Protein AF-A0A9D8MY09-F1 (afdb_monomer_lite)

Secondary structure (DSSP, 8-state):
-HHHHHHHHHHHHHHHHHHHT------HHHHHHHHHHHHHHHHHHHHHHHHHHHHHHHHHHHHHHHT---EEEEEEETTEEEEEETTS-EEEEEPPPPPPPP-EEEEE-TTS-EEEEETTEEPB-TTS-B-B---PPPEEEEETTEEEEESSTTSS-EEEEE----B-TTS-BSEEEEEE-SSEEEEEETTS-EEEEE--SS-------PPP-----------

Radius of gyration: 61.99 Å; chains: 1; bounding box: 168×82×141 Å

Foldseek 3Di:
DPPVVVVVVVVVVVVVVVVVPPPDDPCVVVVVVVVVVVVVVVVVVVVVVVVVVVVVVVVVVCVVVVPDKDFPDWDDDPFFIWTAIPVRDIDTDGHDDDDDDWDWDWDADPVRFIFIDTNNHFDADPVRHGHTDDFADKDWDADPQFIWIDRPVPPDIDTDGGHDAPAPPVRHGQFPDWDDDPFWIWTQGPVRDIDIDTPDPDDDDDDDDDDDDDDDDDDDDDD

Structure (mmCIF, N/CA/C/O backbone):
data_AF-A0A9D8MY09-F1
#
_entry.id   AF-A0A9D8MY09-F1
#
loop_
_atom_site.group_PDB
_atom_site.id
_atom_site.type_symbol
_atom_site.label_atom_id
_atom_site.label_alt_id
_atom_site.label_comp_id
_atom_site.label_asym_id
_atom_site.label_entity_id
_atom_site.label_seq_id
_atom_site.pdbx_PDB_ins_code
_atom_site.Cartn_x
_atom_site.Cartn_y
_atom_site.Cartn_z
_atom_site.occupancy
_atom_site.B_iso_or_equiv
_atom_site.auth_seq_id
_atom_site.auth_comp_id
_atom_site.auth_asym_id
_atom_site.auth_atom_id
_atom_site.pdbx_PDB_model_num
ATOM 1 N N . MET A 1 1 ? 72.247 59.684 -96.400 1.00 57.97 1 MET A N 1
ATOM 2 C CA . MET A 1 1 ? 71.969 59.301 -94.993 1.00 57.97 1 MET A CA 1
ATOM 3 C C . MET A 1 1 ? 70.595 58.644 -94.791 1.00 57.97 1 MET A C 1
ATOM 5 O O . MET A 1 1 ? 70.431 57.861 -93.867 1.00 57.97 1 MET A O 1
ATOM 9 N N . THR A 1 2 ? 69.630 58.872 -95.686 1.00 59.03 2 THR A N 1
ATOM 10 C CA . THR A 1 2 ? 68.226 58.423 -95.588 1.00 59.03 2 THR A CA 1
ATOM 11 C C . THR A 1 2 ? 67.981 56.921 -95.807 1.00 59.03 2 THR A C 1
ATOM 13 O O . THR A 1 2 ? 67.089 56.356 -95.186 1.00 59.03 2 THR A O 1
ATOM 16 N N . ARG A 1 3 ? 68.789 56.225 -96.622 1.00 59.97 3 ARG A N 1
ATOM 17 C CA . ARG A 1 3 ? 68.602 54.782 -96.910 1.00 59.97 3 ARG A CA 1
ATOM 18 C C . ARG A 1 3 ? 69.025 53.830 -95.779 1.00 59.97 3 ARG A C 1
ATOM 20 O O . ARG A 1 3 ? 68.457 52.751 -95.667 1.00 59.97 3 ARG A O 1
ATOM 27 N N . SER A 1 4 ? 70.004 54.214 -94.956 1.00 60.91 4 SER A N 1
ATOM 28 C CA . SER A 1 4 ? 70.502 53.378 -93.846 1.00 60.91 4 SER A CA 1
ATOM 29 C C . SER A 1 4 ? 69.625 53.510 -92.594 1.00 60.91 4 SER A C 1
ATOM 31 O O . SER A 1 4 ? 69.267 52.511 -91.978 1.00 60.91 4 SER A O 1
ATOM 33 N N . PHE A 1 5 ? 69.167 54.730 -92.288 1.00 66.31 5 PHE A N 1
ATOM 34 C CA . PHE A 1 5 ? 68.200 54.986 -91.214 1.00 66.31 5 PHE A CA 1
ATOM 35 C C . PHE A 1 5 ? 66.856 54.288 -91.452 1.00 66.31 5 PHE A C 1
ATOM 37 O O . PHE A 1 5 ? 66.295 53.725 -90.520 1.00 66.31 5 PHE A O 1
ATOM 44 N N . PHE A 1 6 ? 66.373 54.250 -92.700 1.00 66.88 6 PHE A N 1
ATOM 45 C CA . PHE A 1 6 ? 65.117 53.571 -93.024 1.00 66.88 6 PHE A CA 1
ATOM 46 C C . PHE A 1 6 ? 65.192 52.055 -92.790 1.00 66.88 6 PHE A C 1
ATOM 48 O O . PHE A 1 6 ? 64.217 51.479 -92.325 1.00 66.88 6 PHE A O 1
ATOM 55 N N . ARG A 1 7 ? 66.353 51.423 -93.038 1.00 70.00 7 ARG A N 1
ATOM 56 C CA . ARG A 1 7 ? 66.601 49.987 -92.795 1.00 70.00 7 ARG A CA 1
ATOM 57 C C . ARG A 1 7 ? 66.708 49.643 -91.311 1.00 70.00 7 ARG A C 1
ATOM 59 O O . ARG A 1 7 ? 66.180 48.625 -90.887 1.00 70.00 7 ARG A O 1
ATOM 66 N N . ILE A 1 8 ? 67.359 50.498 -90.523 1.00 72.06 8 ILE A N 1
ATOM 67 C CA . ILE A 1 8 ? 67.450 50.319 -89.067 1.00 72.06 8 ILE A CA 1
ATOM 68 C C . ILE A 1 8 ? 66.072 50.522 -88.429 1.00 72.06 8 ILE A C 1
ATOM 70 O O . ILE A 1 8 ? 65.666 49.714 -87.603 1.00 72.06 8 ILE A O 1
ATOM 74 N N . ALA A 1 9 ? 65.314 51.530 -88.870 1.00 73.94 9 ALA A N 1
ATOM 75 C CA . ALA A 1 9 ? 63.954 51.767 -88.397 1.00 73.94 9 ALA A CA 1
ATOM 76 C C . ALA A 1 9 ? 62.989 50.626 -88.770 1.00 73.94 9 ALA A C 1
ATOM 78 O O . ALA A 1 9 ? 62.180 50.232 -87.938 1.00 73.94 9 ALA A O 1
ATOM 79 N N . THR A 1 10 ? 63.095 50.042 -89.973 1.00 73.44 10 THR A N 1
ATOM 80 C CA . THR A 1 10 ? 62.279 48.865 -90.342 1.00 73.44 10 THR A CA 1
ATOM 81 C C . THR A 1 10 ? 62.674 47.615 -89.567 1.00 73.44 10 THR A C 1
ATOM 83 O O . THR A 1 10 ? 61.792 46.855 -89.184 1.00 73.44 10 THR A O 1
ATOM 86 N N . LEU A 1 11 ? 63.964 47.412 -89.284 1.00 71.12 11 LEU A N 1
ATOM 87 C CA . LEU A 1 11 ? 64.422 46.287 -88.468 1.00 71.12 11 LEU A CA 1
ATOM 88 C C . LEU A 1 11 ? 63.933 46.411 -87.016 1.00 71.12 11 LEU A C 1
ATOM 90 O O . LEU A 1 11 ? 63.474 45.428 -86.450 1.00 71.12 11 LEU A O 1
ATOM 94 N N . PHE A 1 12 ? 63.962 47.622 -86.449 1.00 73.19 12 PHE A N 1
ATOM 95 C CA . PHE A 1 12 ? 63.459 47.898 -85.100 1.00 73.19 12 PHE A CA 1
ATOM 96 C C . PHE A 1 12 ? 61.929 47.786 -85.006 1.00 73.19 12 PHE A C 1
ATOM 98 O O . PHE A 1 12 ? 61.394 47.293 -84.018 1.00 73.19 12 PHE A O 1
ATOM 105 N N . LEU A 1 13 ? 61.203 48.216 -86.042 1.00 71.62 13 LEU A N 1
ATOM 106 C CA . LEU A 1 13 ? 59.745 48.088 -86.095 1.00 71.62 13 LEU A CA 1
ATOM 107 C C . LEU A 1 13 ? 59.315 46.623 -86.277 1.00 71.62 13 LEU A C 1
ATOM 109 O O . LEU A 1 13 ? 58.331 46.197 -85.679 1.00 71.62 13 LEU A O 1
ATOM 113 N N . ALA A 1 14 ? 60.075 45.837 -87.047 1.00 67.94 14 ALA A N 1
ATOM 114 C CA . ALA A 1 14 ? 59.841 44.407 -87.223 1.00 67.94 14 ALA A CA 1
ATOM 115 C C . ALA A 1 14 ? 60.124 43.609 -85.940 1.00 67.94 14 ALA A C 1
ATOM 117 O O . ALA A 1 14 ? 59.356 42.711 -85.606 1.00 67.94 14 ALA A O 1
ATOM 118 N N . THR A 1 15 ? 61.167 43.949 -85.174 1.00 63.28 15 THR A N 1
ATOM 119 C CA . THR A 1 15 ? 61.433 43.292 -83.884 1.00 63.28 15 THR A CA 1
ATOM 120 C C . THR A 1 15 ? 60.398 43.659 -82.822 1.00 63.28 15 THR A C 1
ATOM 122 O O . THR A 1 15 ? 59.971 42.783 -82.076 1.00 63.28 15 THR A O 1
ATOM 125 N N . VAL A 1 16 ? 59.919 44.907 -82.782 1.00 65.56 16 VAL A N 1
ATOM 126 C CA . VAL A 1 16 ? 58.816 45.310 -81.889 1.00 65.56 16 VAL A CA 1
ATOM 127 C C . VAL A 1 16 ? 57.499 44.633 -82.285 1.00 65.56 16 VAL A C 1
ATOM 129 O O . VAL A 1 16 ? 56.762 44.198 -81.405 1.00 65.56 16 VAL A O 1
ATOM 132 N N . ALA A 1 17 ? 57.226 44.459 -83.583 1.00 63.06 17 ALA A N 1
ATOM 133 C CA . ALA A 1 17 ? 56.043 43.741 -84.060 1.00 63.06 17 ALA A CA 1
ATOM 134 C C . ALA A 1 17 ? 56.072 42.239 -83.715 1.00 63.06 17 ALA A C 1
ATOM 136 O O . ALA A 1 17 ? 55.033 41.682 -83.369 1.00 63.06 17 ALA A O 1
ATOM 137 N N . VAL A 1 18 ? 57.246 41.594 -83.748 1.00 62.59 18 VAL A N 1
ATOM 138 C CA . VAL A 1 18 ? 57.423 40.182 -83.344 1.00 62.59 18 VAL A CA 1
ATOM 139 C C . VAL A 1 18 ? 57.265 39.998 -81.829 1.00 62.59 18 VAL A C 1
ATOM 141 O O . VAL A 1 18 ? 56.706 39.001 -81.388 1.00 62.59 18 VAL A O 1
ATOM 144 N N . VAL A 1 19 ? 57.701 40.964 -81.014 1.00 59.81 19 VAL A N 1
ATOM 145 C CA . VAL A 1 19 ? 57.514 40.905 -79.550 1.00 59.81 19 VAL A CA 1
ATOM 146 C C . VAL A 1 19 ? 56.071 41.248 -79.150 1.00 59.81 19 VAL A C 1
ATOM 148 O O . VAL A 1 19 ? 55.549 40.672 -78.200 1.00 59.81 19 VAL A O 1
ATOM 151 N N . ALA A 1 20 ? 55.396 42.129 -79.897 1.00 60.06 20 ALA A N 1
ATOM 152 C CA . ALA A 1 20 ? 53.988 42.478 -79.684 1.00 60.06 20 ALA A CA 1
ATOM 153 C C . ALA A 1 20 ? 52.990 41.407 -80.172 1.00 60.06 20 ALA A C 1
ATOM 155 O O . ALA A 1 20 ? 51.817 41.483 -79.824 1.00 60.06 20 ALA A O 1
ATOM 156 N N . SER A 1 21 ? 53.441 40.415 -80.952 1.00 57.69 21 SER A N 1
ATOM 157 C CA . SER A 1 21 ? 52.639 39.256 -81.389 1.00 57.69 21 SER A CA 1
ATOM 158 C C . SER A 1 21 ? 52.781 38.037 -80.470 1.00 57.69 21 SER A C 1
ATOM 160 O O . SER A 1 21 ? 52.321 36.947 -80.801 1.00 57.69 21 SER A O 1
ATOM 162 N N . CYS A 1 22 ? 53.357 38.220 -79.279 1.00 57.47 22 CYS A N 1
ATOM 163 C CA . CYS A 1 22 ? 53.224 37.257 -78.194 1.00 57.47 22 CYS A CA 1
ATOM 164 C C . CYS A 1 22 ? 51.816 37.395 -77.587 1.00 57.47 22 CYS A C 1
ATOM 166 O O . CYS A 1 22 ? 51.635 38.001 -76.530 1.00 57.47 22 CYS A O 1
ATOM 168 N N . GLU A 1 23 ? 50.801 36.899 -78.301 1.00 60.50 23 GLU A N 1
ATOM 169 C CA . GLU A 1 23 ? 49.497 36.624 -77.700 1.00 60.50 23 GLU A CA 1
ATOM 170 C C . GLU A 1 23 ? 49.751 35.665 -76.530 1.00 60.50 23 GLU A C 1
ATOM 172 O O . GLU A 1 23 ? 50.362 34.608 -76.696 1.00 60.50 23 GLU A O 1
ATOM 177 N N . GLY A 1 24 ? 49.427 36.120 -75.318 1.00 64.06 24 GLY A N 1
ATOM 178 C CA . GLY A 1 24 ? 49.777 35.425 -74.084 1.00 64.06 24 GLY A CA 1
ATOM 179 C C . GLY A 1 24 ? 49.300 33.974 -74.092 1.00 64.06 24 GLY A C 1
ATOM 180 O O . GLY A 1 24 ? 48.259 33.663 -74.662 1.00 64.06 24 GLY A O 1
ATOM 181 N N . TYR A 1 25 ? 50.072 33.094 -73.454 1.00 74.25 25 TYR A N 1
ATOM 182 C CA . TYR A 1 25 ? 49.729 31.681 -73.294 1.00 74.25 25 TYR A CA 1
ATOM 183 C C . TYR A 1 25 ? 48.325 31.539 -72.680 1.00 74.25 25 TYR A C 1
ATOM 185 O O . TYR A 1 25 ? 48.127 31.882 -71.514 1.00 74.25 25 TYR A O 1
ATOM 193 N N . ASP A 1 26 ? 47.361 31.077 -73.480 1.00 79.12 26 ASP A N 1
ATOM 194 C CA . ASP A 1 26 ? 45.969 30.884 -73.074 1.00 79.12 26 ASP A CA 1
ATOM 195 C C . ASP A 1 26 ? 45.829 29.557 -72.316 1.00 79.12 26 ASP A C 1
ATOM 197 O O . ASP A 1 26 ? 45.653 28.488 -72.895 1.00 79.12 26 ASP A O 1
ATOM 201 N N . ASP A 1 27 ? 45.972 29.626 -70.993 1.00 87.44 27 ASP A N 1
ATOM 202 C CA . ASP A 1 27 ? 45.844 28.495 -70.071 1.00 87.44 27 ASP A CA 1
ATOM 203 C C . ASP A 1 27 ? 44.423 28.339 -69.502 1.00 87.44 27 ASP A C 1
ATOM 205 O O . ASP A 1 27 ? 44.233 27.686 -68.469 1.00 87.44 27 ASP A O 1
ATOM 209 N N . SER A 1 28 ? 43.421 28.939 -70.155 1.00 89.44 28 SER A N 1
ATOM 210 C CA . SER A 1 28 ? 42.025 28.946 -69.705 1.00 89.44 28 SER A CA 1
ATOM 211 C C . SER A 1 28 ? 41.440 27.541 -69.529 1.00 89.44 28 SER A C 1
ATOM 213 O O . SER A 1 28 ? 40.806 27.282 -68.502 1.00 89.44 28 SER A O 1
ATOM 215 N N . ASP A 1 29 ? 41.728 26.616 -70.448 1.00 89.00 29 ASP A N 1
ATOM 216 C CA . ASP A 1 29 ? 41.277 25.219 -70.378 1.00 89.00 29 ASP A CA 1
ATOM 217 C C . ASP A 1 29 ? 41.839 24.495 -69.146 1.00 89.00 29 ASP A C 1
ATOM 219 O O . ASP A 1 29 ? 41.092 23.899 -68.367 1.00 89.00 29 ASP A O 1
ATOM 223 N N . LEU A 1 30 ? 43.146 24.628 -68.887 1.00 88.44 30 LEU A N 1
ATOM 224 C CA . LEU A 1 30 ? 43.790 24.020 -67.716 1.00 88.44 30 LEU A CA 1
ATOM 225 C C . LEU A 1 30 ? 43.254 24.608 -66.407 1.00 88.44 30 LEU A C 1
ATOM 227 O O . LEU A 1 30 ? 43.008 23.880 -65.444 1.00 88.44 30 LEU A O 1
ATOM 231 N N . ARG A 1 31 ? 43.039 25.927 -66.351 1.00 88.75 31 ARG A N 1
ATOM 232 C CA . ARG A 1 31 ? 42.443 26.584 -65.177 1.00 88.75 31 ARG A CA 1
ATOM 233 C C . ARG A 1 31 ? 41.005 26.129 -64.946 1.00 88.75 31 ARG A C 1
ATOM 235 O O . ARG A 1 31 ? 40.614 25.946 -63.793 1.00 88.75 31 ARG A O 1
ATOM 242 N N . SER A 1 32 ? 40.239 25.927 -66.016 1.00 93.19 32 SER A N 1
ATOM 243 C CA . SER A 1 32 ? 38.870 25.409 -65.965 1.00 93.19 32 SER A CA 1
ATOM 244 C C . SER A 1 32 ? 38.826 23.989 -65.395 1.00 93.19 32 SER A C 1
ATOM 246 O O . SER A 1 32 ? 38.087 23.725 -64.444 1.00 93.19 32 SER A O 1
ATOM 248 N N . GLU A 1 33 ? 39.686 23.091 -65.884 1.00 95.06 33 GLU A N 1
ATOM 249 C CA . GLU A 1 33 ? 39.805 21.728 -65.355 1.00 95.06 33 GLU A CA 1
ATOM 250 C C . GLU A 1 33 ? 40.243 21.716 -63.887 1.00 95.06 33 GLU A C 1
ATOM 252 O O . GLU A 1 33 ? 39.650 21.007 -63.072 1.00 95.06 33 GLU A O 1
ATOM 257 N N . ILE A 1 34 ? 41.226 22.545 -63.514 1.00 95.06 34 ILE A N 1
ATOM 258 C CA . ILE A 1 34 ? 41.672 22.693 -62.121 1.00 95.06 34 ILE A CA 1
ATOM 259 C C . ILE A 1 34 ? 40.518 23.145 -61.223 1.00 95.06 34 ILE A C 1
ATOM 261 O O . ILE A 1 34 ? 40.369 22.630 -60.115 1.00 95.06 34 ILE A O 1
ATOM 265 N N . ASN A 1 35 ? 39.698 24.093 -61.675 1.00 93.44 35 ASN A N 1
ATOM 266 C CA . ASN A 1 35 ? 38.550 24.565 -60.905 1.00 93.44 35 ASN A CA 1
ATOM 267 C C . ASN A 1 35 ? 37.476 23.477 -60.777 1.00 93.44 35 ASN A C 1
ATOM 269 O O . ASN A 1 35 ? 37.017 23.213 -59.671 1.00 93.44 35 ASN A O 1
ATOM 273 N N . SER A 1 36 ? 37.175 22.753 -61.856 1.00 95.69 36 SER A N 1
ATOM 274 C CA . SER A 1 36 ? 36.263 21.602 -61.820 1.00 95.69 36 SER A CA 1
ATOM 275 C C . SER A 1 36 ? 36.739 20.508 -60.855 1.00 95.69 36 SER A C 1
ATOM 277 O O . SER A 1 36 ? 35.958 19.951 -60.080 1.00 95.69 36 SER A O 1
ATOM 279 N N . ILE A 1 37 ? 38.043 20.217 -60.845 1.00 94.75 37 ILE A N 1
ATOM 280 C CA . ILE A 1 37 ? 38.642 19.259 -59.910 1.00 94.75 37 ILE A CA 1
ATOM 281 C C . ILE A 1 37 ? 38.531 19.766 -58.470 1.00 94.75 37 ILE A C 1
ATOM 283 O O . ILE A 1 37 ? 38.159 18.984 -57.596 1.00 94.75 37 ILE A O 1
ATOM 287 N N . LYS A 1 38 ? 38.798 21.052 -58.212 1.00 95.38 38 LYS A N 1
ATOM 288 C CA . LYS A 1 38 ? 38.633 21.661 -56.881 1.00 95.38 38 LYS A CA 1
ATOM 289 C C . LYS A 1 38 ? 37.192 21.567 -56.385 1.00 95.38 38 LYS A C 1
ATOM 291 O O . LYS A 1 38 ? 36.977 21.192 -55.237 1.00 95.38 38 LYS A O 1
ATOM 296 N N . ASP A 1 39 ? 36.214 21.832 -57.244 1.00 96.62 39 ASP A N 1
ATOM 297 C CA . ASP A 1 39 ? 34.797 21.766 -56.878 1.00 96.62 39 ASP A CA 1
ATOM 298 C C . ASP A 1 39 ? 34.364 20.331 -56.559 1.00 96.62 39 ASP A C 1
ATOM 300 O O . ASP A 1 39 ? 33.654 20.071 -55.582 1.00 96.62 39 ASP A O 1
ATOM 304 N N . ARG A 1 40 ? 34.841 19.364 -57.350 1.00 97.12 40 ARG A N 1
ATOM 305 C CA . ARG A 1 40 ? 34.613 17.937 -57.094 1.00 97.12 40 ARG A CA 1
ATOM 306 C C . ARG A 1 40 ? 35.303 17.467 -55.819 1.00 97.12 40 ARG A C 1
ATOM 308 O O . ARG A 1 40 ? 34.716 16.665 -55.099 1.00 97.12 40 ARG A O 1
ATOM 315 N N . LEU A 1 41 ? 36.514 17.952 -55.542 1.00 96.44 41 LEU A N 1
ATOM 316 C CA . LEU A 1 41 ? 37.247 17.649 -54.315 1.00 96.44 41 LEU A CA 1
ATOM 317 C C . LEU A 1 41 ? 36.473 18.158 -53.101 1.00 96.44 41 LEU A C 1
ATOM 319 O O . LEU A 1 41 ? 36.171 17.370 -52.213 1.00 96.44 41 LEU A O 1
ATOM 323 N N . LYS A 1 42 ? 36.043 19.421 -53.133 1.00 96.19 42 LYS A N 1
ATOM 324 C CA . LYS A 1 42 ? 35.201 20.007 -52.090 1.00 96.19 42 LYS A CA 1
ATOM 325 C C . LYS A 1 42 ? 33.905 19.221 -51.888 1.00 96.19 42 LYS A C 1
ATOM 327 O O . LYS A 1 42 ? 33.545 18.880 -50.771 1.00 96.19 42 LYS A O 1
ATOM 332 N N . THR A 1 43 ? 33.245 18.833 -52.980 1.00 96.50 43 THR A N 1
ATOM 333 C CA . THR A 1 43 ? 32.033 18.000 -52.913 1.00 96.50 43 THR A CA 1
ATOM 334 C C . THR A 1 43 ? 32.301 16.638 -52.261 1.00 96.50 43 THR A C 1
ATOM 336 O O . THR A 1 43 ? 31.437 16.096 -51.571 1.00 96.50 43 THR A O 1
ATOM 339 N N . LEU A 1 44 ? 33.466 16.034 -52.512 1.00 94.75 44 LEU A N 1
ATOM 340 C CA . LEU A 1 44 ? 33.852 14.772 -51.882 1.00 94.75 44 LEU A CA 1
ATOM 341 C C . LEU A 1 44 ? 34.165 14.958 -50.396 1.00 94.75 44 LEU A C 1
ATOM 343 O O . LEU A 1 44 ? 33.747 14.118 -49.604 1.00 94.75 44 LEU A O 1
ATOM 347 N N . GLU A 1 45 ? 34.838 16.045 -50.021 1.00 95.50 45 GLU A N 1
ATOM 348 C CA . GLU A 1 45 ? 35.096 16.414 -48.624 1.00 95.50 45 GLU A CA 1
ATOM 349 C C . GLU A 1 45 ? 33.779 16.582 -47.851 1.00 95.50 45 GLU A C 1
ATOM 351 O O . GLU A 1 45 ? 33.581 15.901 -46.843 1.00 95.50 45 GLU A O 1
ATOM 356 N N . ASP A 1 46 ? 32.827 17.351 -48.390 1.00 96.25 46 ASP A N 1
ATOM 357 C CA . ASP A 1 46 ? 31.500 17.557 -47.790 1.00 96.25 46 ASP A CA 1
ATOM 358 C C . ASP A 1 46 ? 30.732 16.228 -47.639 1.00 96.25 46 ASP A C 1
ATOM 360 O O . ASP A 1 46 ? 30.082 15.959 -46.623 1.00 96.25 46 ASP A O 1
ATOM 364 N N . LYS A 1 47 ? 30.817 15.343 -48.645 1.00 95.81 47 LYS A N 1
ATOM 365 C CA . LYS A 1 47 ? 30.200 14.008 -48.582 1.00 95.81 47 LYS A CA 1
ATOM 366 C C . LYS A 1 47 ? 30.848 13.120 -47.527 1.00 95.81 47 LYS A C 1
ATOM 368 O O . LYS A 1 47 ? 30.130 12.374 -46.866 1.00 95.81 47 LYS A O 1
ATOM 373 N N . ILE A 1 48 ? 32.170 13.163 -47.374 1.00 96.69 48 ILE A N 1
ATOM 374 C CA . ILE A 1 48 ? 32.884 12.396 -46.347 1.00 96.69 48 ILE A CA 1
ATOM 375 C C . ILE A 1 48 ? 32.488 12.892 -44.958 1.00 96.69 48 ILE A C 1
ATOM 377 O O . ILE A 1 48 ? 32.215 12.069 -44.087 1.00 96.69 48 ILE A O 1
ATOM 381 N N . GLU A 1 49 ? 32.398 14.205 -44.754 1.00 96.38 49 GLU A N 1
ATOM 382 C CA . GLU A 1 49 ? 31.939 14.783 -43.489 1.00 96.38 49 GLU A CA 1
ATOM 383 C C . GLU A 1 49 ? 30.514 14.322 -43.153 1.00 96.38 49 GLU A C 1
ATOM 385 O O . GLU A 1 49 ? 30.269 13.792 -42.065 1.00 96.38 49 GLU A O 1
ATOM 390 N N . ALA A 1 50 ? 29.598 14.407 -44.123 1.00 95.75 50 ALA A N 1
ATOM 391 C CA . ALA A 1 50 ? 28.226 13.933 -43.964 1.00 95.75 50 ALA A CA 1
ATOM 392 C C . ALA A 1 50 ? 28.160 12.427 -43.654 1.00 95.75 50 ALA A C 1
ATOM 394 O O . ALA A 1 50 ? 27.411 11.992 -42.776 1.00 95.75 50 ALA A O 1
ATOM 395 N N . VAL A 1 51 ? 28.957 11.614 -44.352 1.00 96.62 51 VAL A N 1
ATOM 396 C CA . VAL A 1 51 ? 29.034 10.167 -44.120 1.00 96.62 51 VAL A CA 1
ATOM 397 C C . VAL A 1 51 ? 29.578 9.877 -42.724 1.00 96.62 51 VAL A C 1
ATOM 399 O O . VAL A 1 51 ? 28.956 9.115 -41.990 1.00 96.62 51 VAL A O 1
ATOM 402 N N . ASN A 1 52 ? 30.667 10.517 -42.306 1.00 95.94 52 ASN A N 1
ATOM 403 C CA . ASN A 1 52 ? 31.240 10.322 -40.976 1.00 95.94 52 ASN A CA 1
ATOM 404 C C . ASN A 1 52 ? 30.241 10.679 -39.863 1.00 95.94 52 ASN A C 1
ATOM 406 O O . ASN A 1 52 ? 30.087 9.905 -38.917 1.00 95.94 52 ASN A O 1
ATOM 410 N N . GLY A 1 53 ? 29.491 11.778 -40.008 1.00 95.75 53 GLY A N 1
ATOM 411 C CA . GLY A 1 53 ? 28.422 12.141 -39.069 1.00 95.75 53 GLY A CA 1
ATOM 412 C C . GLY A 1 53 ? 27.288 11.108 -39.008 1.00 95.75 53 GLY A C 1
ATOM 413 O O . GLY A 1 53 ? 26.811 10.749 -37.924 1.00 95.75 53 GLY A O 1
ATOM 414 N N . ASN A 1 54 ? 26.894 10.562 -40.162 1.00 96.00 54 ASN A N 1
ATOM 415 C CA . ASN A 1 54 ? 25.908 9.483 -40.231 1.00 96.00 54 ASN A CA 1
ATOM 416 C C . ASN A 1 54 ? 26.416 8.201 -39.557 1.00 96.00 54 ASN A C 1
ATOM 418 O O . ASN A 1 54 ? 25.658 7.566 -38.825 1.00 96.00 54 ASN A O 1
ATOM 422 N N . ILE A 1 55 ? 27.688 7.831 -39.754 1.00 96.44 55 ILE A N 1
ATOM 423 C CA . ILE A 1 55 ? 28.290 6.656 -39.106 1.00 96.44 55 ILE A CA 1
ATOM 424 C C . ILE A 1 55 ? 28.245 6.813 -37.587 1.00 96.44 55 ILE A C 1
ATOM 426 O O . ILE A 1 55 ? 27.812 5.883 -36.910 1.00 96.44 55 ILE A O 1
ATOM 430 N N . SER A 1 56 ? 28.610 7.979 -37.047 1.00 94.94 56 SER A N 1
ATOM 431 C CA . SER A 1 56 ? 28.538 8.223 -35.602 1.00 94.94 56 SER A CA 1
ATOM 432 C C . SER A 1 56 ? 27.107 8.108 -35.072 1.00 94.94 56 SER A C 1
ATOM 434 O O . SER A 1 56 ? 26.874 7.442 -34.066 1.00 94.94 56 SER A O 1
ATOM 436 N N . SER A 1 57 ? 26.130 8.678 -35.782 1.00 94.50 57 SER A N 1
ATOM 437 C CA . SER A 1 57 ? 24.714 8.601 -35.395 1.00 94.50 57 SER A CA 1
ATOM 438 C C . SER A 1 57 ? 24.191 7.159 -35.397 1.00 94.50 57 SER A C 1
ATOM 440 O O . SER A 1 57 ? 23.521 6.729 -34.456 1.00 94.50 57 SER A O 1
ATOM 442 N N . LEU A 1 58 ? 24.535 6.382 -36.428 1.00 94.19 58 LEU A N 1
ATOM 443 C CA . LEU A 1 58 ? 24.170 4.968 -36.522 1.00 94.19 58 LEU A CA 1
ATOM 444 C C . LEU A 1 58 ? 24.859 4.136 -35.439 1.00 94.19 58 LEU A C 1
ATOM 446 O O . LEU A 1 58 ? 24.205 3.296 -34.828 1.00 94.19 58 LEU A O 1
ATOM 450 N N . GLN A 1 59 ? 26.136 4.393 -35.146 1.00 94.25 59 GLN A N 1
ATOM 451 C CA . GLN A 1 59 ? 26.853 3.742 -34.046 1.00 94.25 59 GLN A CA 1
ATOM 452 C C . GLN A 1 59 ? 26.168 4.003 -32.702 1.00 94.25 59 GLN A C 1
ATOM 454 O O . GLN A 1 59 ? 25.968 3.068 -31.929 1.00 94.25 59 GLN A O 1
ATOM 459 N N . THR A 1 60 ? 25.737 5.240 -32.433 1.00 91.44 60 THR A N 1
ATOM 460 C CA . THR A 1 60 ? 24.979 5.566 -31.217 1.00 91.44 60 THR A CA 1
ATOM 461 C C . THR A 1 60 ? 23.679 4.770 -31.129 1.00 91.44 60 THR A C 1
ATOM 463 O O . THR A 1 60 ? 23.393 4.175 -30.090 1.00 91.44 60 THR A O 1
ATOM 466 N N . ILE A 1 61 ? 22.899 4.708 -32.212 1.00 87.94 61 ILE A N 1
ATOM 467 C CA . ILE A 1 61 ? 21.642 3.947 -32.234 1.00 87.94 61 ILE A CA 1
ATOM 468 C C . ILE A 1 61 ? 21.908 2.451 -32.031 1.00 87.94 61 ILE A C 1
ATOM 470 O O . ILE A 1 61 ? 21.242 1.821 -31.212 1.00 87.94 61 ILE A O 1
ATOM 474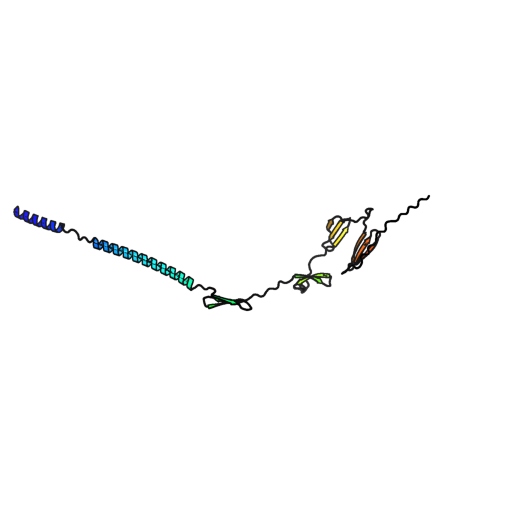 N N . VAL A 1 62 ? 22.898 1.886 -32.726 1.00 92.00 62 VAL A N 1
ATOM 475 C CA . VAL A 1 62 ? 23.267 0.468 -32.611 1.00 92.00 62 VAL A CA 1
ATOM 476 C C . VAL A 1 62 ? 23.703 0.128 -31.192 1.00 92.00 62 VAL A C 1
ATOM 478 O O . VAL A 1 62 ? 23.253 -0.886 -30.666 1.00 92.00 62 VAL A O 1
ATOM 481 N N . ASN A 1 63 ? 24.503 0.974 -30.542 1.00 87.19 63 ASN A N 1
ATOM 482 C CA . ASN A 1 63 ? 24.927 0.755 -29.159 1.00 87.19 63 ASN A CA 1
ATOM 483 C C . ASN A 1 63 ? 23.732 0.796 -28.196 1.00 87.19 63 ASN A C 1
ATOM 485 O O . ASN A 1 63 ? 23.582 -0.089 -27.356 1.00 87.19 63 ASN A O 1
ATOM 489 N N . ASN A 1 64 ? 22.834 1.770 -28.368 1.00 80.56 64 ASN A N 1
ATOM 490 C CA . ASN A 1 64 ? 21.634 1.906 -27.539 1.00 80.56 64 ASN A CA 1
ATOM 491 C C . ASN A 1 64 ? 20.640 0.747 -27.722 1.00 80.56 64 ASN A C 1
ATOM 493 O O . ASN A 1 64 ? 19.930 0.384 -26.785 1.00 80.56 64 ASN A O 1
ATOM 497 N N . VAL A 1 65 ? 20.554 0.174 -28.925 1.00 85.06 65 VAL A N 1
ATOM 498 C CA . VAL A 1 65 ? 19.689 -0.982 -29.208 1.00 85.06 65 VAL A CA 1
ATOM 499 C C . VAL A 1 65 ? 20.342 -2.283 -28.744 1.00 85.06 65 VAL A C 1
ATOM 501 O O . VAL A 1 65 ? 19.678 -3.081 -28.090 1.00 85.06 65 VAL A O 1
ATOM 504 N N . SER A 1 66 ? 21.632 -2.480 -29.022 1.00 79.81 66 SER A N 1
ATOM 505 C CA . SER A 1 66 ? 22.385 -3.681 -28.624 1.00 79.81 66 SER A CA 1
ATOM 506 C C . SER A 1 66 ? 22.488 -3.827 -27.106 1.00 79.81 66 SER A C 1
ATOM 508 O O . SER A 1 66 ? 22.483 -4.941 -26.598 1.00 79.81 66 SER A O 1
ATOM 510 N N . GLY A 1 67 ? 22.555 -2.711 -26.374 1.00 83.19 67 GLY A N 1
ATOM 511 C CA . GLY A 1 67 ? 22.593 -2.706 -24.911 1.00 83.19 67 GLY A CA 1
ATOM 512 C C . GLY A 1 67 ? 21.227 -2.832 -24.229 1.00 83.19 67 GLY A C 1
ATOM 513 O O . GLY A 1 67 ? 21.160 -2.793 -23.002 1.00 83.19 67 GLY A O 1
ATOM 514 N N . ARG A 1 68 ? 20.120 -2.934 -24.978 1.00 87.56 68 ARG A N 1
ATOM 515 C CA . ARG A 1 68 ? 18.783 -2.986 -24.380 1.00 87.56 68 ARG A CA 1
ATOM 516 C C . ARG A 1 68 ? 18.523 -4.362 -23.772 1.00 87.56 68 ARG A C 1
ATOM 518 O O . ARG A 1 68 ? 18.458 -5.359 -24.484 1.00 87.56 68 ARG A O 1
ATOM 525 N N . VAL A 1 69 ? 18.271 -4.382 -22.468 1.00 90.69 69 VAL A N 1
ATOM 526 C CA . VAL A 1 69 ? 17.771 -5.565 -21.764 1.00 90.69 69 VAL A CA 1
ATOM 527 C C . VAL A 1 69 ? 16.244 -5.551 -21.792 1.00 90.69 69 VAL A C 1
ATOM 529 O O . VAL A 1 69 ? 15.616 -4.546 -21.459 1.00 90.69 69 VAL A O 1
ATOM 532 N N . PHE A 1 70 ? 15.637 -6.652 -22.222 1.00 90.25 70 PHE A N 1
ATOM 533 C CA . PHE A 1 70 ? 14.185 -6.837 -22.252 1.00 90.25 70 PHE A CA 1
ATOM 534 C C . PHE A 1 70 ? 13.806 -8.207 -21.691 1.00 90.25 70 PHE A C 1
ATOM 536 O O . PHE A 1 70 ? 14.659 -9.074 -21.528 1.00 90.25 70 PHE A O 1
ATOM 543 N N . ILE A 1 71 ? 12.528 -8.410 -21.378 1.00 95.38 71 ILE A N 1
ATOM 544 C CA . ILE A 1 71 ? 12.032 -9.699 -20.883 1.00 95.38 71 ILE A CA 1
ATOM 545 C C . ILE A 1 71 ? 11.987 -10.691 -22.050 1.00 95.38 71 ILE A C 1
ATOM 547 O O . ILE A 1 71 ? 11.294 -10.453 -23.039 1.00 95.38 71 ILE A O 1
ATOM 551 N N . SER A 1 72 ? 12.729 -11.791 -21.934 1.00 96.31 72 SER A N 1
ATOM 552 C CA . SER A 1 72 ? 12.802 -12.876 -22.921 1.00 96.31 72 SER A CA 1
ATOM 553 C C . SER A 1 72 ? 11.965 -14.093 -22.521 1.00 96.31 72 SER A C 1
ATOM 555 O O . SER A 1 72 ? 11.577 -14.879 -23.384 1.00 96.31 72 SER A O 1
ATOM 557 N N . GLY A 1 73 ? 11.648 -14.239 -21.231 1.00 95.75 73 GLY A N 1
ATOM 558 C CA . GLY A 1 73 ? 10.876 -15.364 -20.725 1.00 95.75 73 GLY A CA 1
ATOM 559 C C . GLY A 1 73 ? 10.161 -15.066 -19.415 1.00 95.75 73 GLY A C 1
ATOM 560 O O . GLY A 1 73 ? 10.594 -14.240 -18.612 1.00 95.75 73 GLY A O 1
ATOM 561 N N . LEU A 1 74 ? 9.058 -15.778 -19.205 1.00 95.69 74 LEU A N 1
ATOM 562 C CA . LEU A 1 74 ? 8.344 -15.819 -17.939 1.00 95.69 74 LEU A CA 1
ATOM 563 C C . LEU A 1 74 ? 8.050 -17.278 -17.601 1.00 95.69 74 LEU A C 1
ATOM 565 O O . LEU A 1 74 ? 7.428 -17.989 -18.393 1.00 95.69 74 LEU A O 1
ATOM 569 N N . ARG A 1 75 ? 8.482 -17.719 -16.422 1.00 96.88 75 ARG A N 1
ATOM 570 C CA . ARG A 1 75 ? 8.245 -19.071 -15.916 1.00 96.88 75 ARG A CA 1
ATOM 571 C C . ARG A 1 75 ? 7.510 -19.010 -14.588 1.00 96.88 75 ARG A C 1
ATOM 573 O O . ARG A 1 75 ? 7.947 -18.336 -13.661 1.00 96.88 75 ARG A O 1
ATOM 580 N N . HIS A 1 76 ? 6.394 -19.722 -14.505 1.00 95.81 76 HIS A N 1
ATOM 581 C CA . HIS A 1 76 ? 5.619 -19.832 -13.275 1.00 95.81 76 HIS A CA 1
ATOM 582 C C . HIS A 1 76 ? 6.340 -20.704 -12.235 1.00 95.81 76 HIS A C 1
ATOM 584 O O . HIS A 1 76 ? 7.036 -21.661 -12.587 1.00 95.81 76 HIS A O 1
ATOM 590 N N . LEU A 1 77 ? 6.161 -20.351 -10.966 1.00 94.31 77 LEU A N 1
ATOM 591 C CA . LEU A 1 77 ? 6.532 -21.119 -9.783 1.00 94.31 77 LEU A CA 1
ATOM 592 C C . LEU A 1 77 ? 5.291 -21.270 -8.899 1.00 94.31 77 LEU A C 1
ATOM 594 O O . LEU A 1 77 ? 4.422 -20.401 -8.921 1.00 94.31 77 LEU A O 1
ATOM 598 N N . ASP A 1 78 ? 5.264 -22.286 -8.040 1.00 94.00 78 ASP A N 1
ATOM 599 C CA . ASP A 1 78 ? 4.172 -22.475 -7.071 1.00 94.00 78 ASP A CA 1
ATOM 600 C C . ASP A 1 78 ? 3.973 -21.250 -6.152 1.00 94.00 78 ASP A C 1
ATOM 602 O O . ASP A 1 78 ? 2.861 -20.950 -5.721 1.00 94.00 78 ASP A O 1
ATOM 606 N N . ASP A 1 79 ? 5.047 -20.504 -5.878 1.00 93.50 79 ASP A N 1
ATOM 607 C CA . ASP A 1 79 ? 5.075 -19.336 -4.997 1.00 93.50 79 ASP A CA 1
ATOM 608 C C . ASP A 1 79 ? 5.506 -18.040 -5.708 1.00 93.50 79 ASP A C 1
ATOM 610 O O . ASP A 1 79 ? 6.000 -17.117 -5.056 1.00 93.50 79 ASP A O 1
ATOM 614 N N . GLY A 1 80 ? 5.334 -17.943 -7.032 1.00 94.56 80 GLY A N 1
ATOM 615 C CA . GLY A 1 80 ? 5.623 -16.716 -7.778 1.00 94.56 80 GLY A CA 1
ATOM 616 C C . GLY A 1 80 ? 6.019 -16.928 -9.240 1.00 94.56 80 GLY A C 1
ATOM 617 O O . GLY A 1 80 ? 5.427 -17.738 -9.952 1.00 94.56 80 GLY A O 1
ATOM 618 N N . TYR A 1 81 ? 7.009 -16.168 -9.713 1.00 96.69 81 TYR A N 1
ATOM 619 C CA . TYR A 1 81 ? 7.462 -16.178 -11.105 1.00 96.69 81 TYR A CA 1
ATOM 620 C C . TYR A 1 81 ? 8.968 -15.953 -11.221 1.00 96.69 81 TYR A C 1
ATOM 622 O O . TYR A 1 81 ? 9.573 -15.237 -10.426 1.00 96.69 81 TYR A O 1
ATOM 630 N N . ILE A 1 82 ? 9.559 -16.517 -12.268 1.00 97.06 82 ILE A N 1
ATOM 631 C CA . ILE A 1 82 ? 10.906 -16.195 -12.730 1.00 97.06 82 ILE A CA 1
ATOM 632 C C . ILE A 1 82 ? 10.778 -15.432 -14.041 1.00 97.06 82 ILE A C 1
ATOM 634 O O . ILE A 1 82 ? 10.170 -15.916 -14.996 1.00 97.06 82 ILE A O 1
ATOM 638 N N . ILE A 1 83 ? 11.334 -14.229 -14.059 1.00 97.56 83 ILE A N 1
ATOM 639 C CA . ILE A 1 83 ? 11.470 -13.384 -15.238 1.00 97.56 83 ILE A CA 1
ATOM 640 C C . ILE A 1 83 ? 12.875 -13.604 -15.779 1.00 97.56 83 ILE A C 1
ATOM 642 O O . ILE A 1 83 ? 13.848 -13.308 -15.090 1.00 97.56 83 ILE A O 1
ATOM 646 N N . THR A 1 84 ? 12.977 -14.096 -17.006 1.00 97.44 84 THR A N 1
ATOM 647 C CA . TH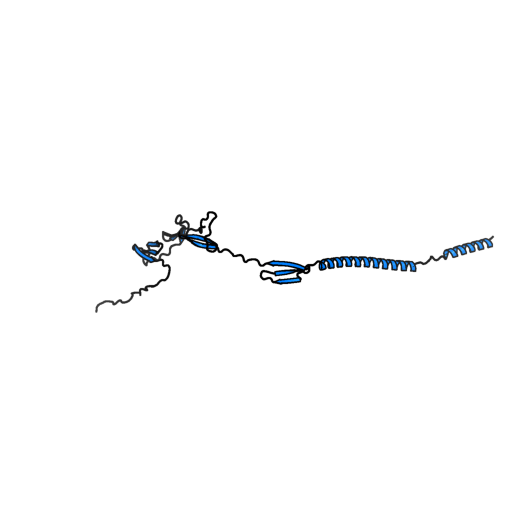R A 1 84 ? 14.245 -14.227 -17.726 1.00 97.44 84 THR A CA 1
ATOM 648 C C . THR A 1 84 ? 14.412 -13.013 -18.633 1.00 97.44 84 THR A C 1
ATOM 650 O O . THR A 1 84 ? 13.485 -12.625 -19.351 1.00 97.44 84 THR A O 1
ATOM 653 N N . PHE A 1 85 ? 15.589 -12.401 -18.601 1.00 96.69 85 PHE A N 1
ATOM 654 C CA . PHE A 1 85 ? 15.942 -11.257 -19.430 1.00 96.69 85 PHE A CA 1
ATOM 655 C C . PHE A 1 85 ? 16.736 -11.686 -20.672 1.00 96.69 85 PHE A C 1
ATOM 657 O O . PHE A 1 85 ? 17.236 -12.806 -20.782 1.00 96.69 85 PHE A O 1
ATOM 664 N N . SER A 1 86 ? 16.825 -10.804 -21.664 1.00 94.19 86 SER A N 1
ATOM 665 C CA . SER A 1 86 ? 17.525 -11.045 -22.932 1.00 94.19 86 SER A CA 1
ATOM 666 C C . SER A 1 86 ? 19.040 -11.200 -22.785 1.00 94.19 86 SER A C 1
ATOM 668 O O . SER A 1 86 ? 19.684 -11.733 -23.682 1.00 94.19 86 SER A O 1
ATOM 670 N N . ASP A 1 87 ? 19.606 -10.743 -21.669 1.00 92.75 87 ASP A N 1
ATOM 671 C CA . ASP A 1 87 ? 21.016 -10.902 -21.301 1.00 92.75 87 ASP A CA 1
ATOM 672 C C . ASP A 1 87 ? 21.302 -12.229 -20.565 1.00 92.75 87 ASP A C 1
ATOM 674 O O . ASP A 1 87 ? 22.448 -12.505 -20.216 1.00 92.75 87 ASP A O 1
ATOM 678 N N . GLY A 1 88 ? 20.275 -13.061 -20.347 1.00 91.75 88 GLY A N 1
ATOM 679 C CA . GLY A 1 88 ? 20.371 -14.340 -19.643 1.00 91.75 88 GLY A CA 1
ATOM 680 C C . GLY A 1 88 ? 20.255 -14.238 -18.121 1.00 91.75 88 GLY A C 1
ATOM 681 O O . GLY A 1 88 ? 20.228 -15.274 -17.458 1.00 91.75 88 GLY A O 1
ATOM 682 N N . ASN A 1 89 ? 20.152 -13.031 -17.558 1.00 94.81 89 ASN A N 1
ATOM 683 C CA . ASN A 1 89 ? 19.883 -12.862 -16.135 1.00 94.81 89 ASN A CA 1
ATOM 684 C C . ASN A 1 89 ? 18.436 -13.248 -15.804 1.00 94.81 89 ASN A C 1
ATOM 686 O O . ASN A 1 89 ? 17.530 -13.136 -16.635 1.00 94.81 89 ASN A O 1
ATOM 690 N N . GLU A 1 90 ? 18.206 -13.661 -14.559 1.00 97.31 90 GLU A N 1
ATOM 691 C CA . GLU A 1 90 ? 16.876 -13.989 -14.051 1.00 97.31 90 GLU A CA 1
ATOM 692 C C . GLU A 1 90 ? 16.545 -13.170 -12.800 1.00 97.31 90 GLU A C 1
ATOM 694 O O . GLU A 1 90 ? 17.385 -12.986 -11.919 1.00 97.31 90 GLU A O 1
ATOM 699 N N . ALA A 1 91 ? 15.299 -12.704 -12.703 1.00 96.00 91 ALA A N 1
ATOM 700 C CA . ALA A 1 91 ? 14.729 -12.136 -11.486 1.00 96.00 91 ALA A CA 1
ATOM 701 C C . ALA A 1 91 ? 13.591 -13.018 -10.974 1.00 96.00 91 ALA A C 1
ATOM 703 O O . ALA A 1 91 ? 12.732 -13.455 -11.739 1.00 96.00 91 ALA A O 1
ATOM 704 N N . VAL A 1 92 ? 13.565 -13.249 -9.663 1.00 96.25 92 VAL A N 1
ATOM 705 C CA . VAL A 1 92 ? 12.523 -14.042 -9.006 1.00 96.25 92 VAL A CA 1
ATOM 706 C C . VAL A 1 92 ? 11.564 -13.105 -8.285 1.00 96.25 92 VAL A C 1
ATOM 708 O O . VAL A 1 92 ? 11.971 -12.350 -7.405 1.00 96.25 92 VAL A O 1
ATOM 711 N N . ILE A 1 93 ? 10.285 -13.173 -8.638 1.00 94.69 93 ILE A N 1
ATOM 712 C CA . ILE A 1 93 ? 9.195 -12.518 -7.916 1.00 94.69 93 ILE A CA 1
ATOM 713 C C . ILE A 1 93 ? 8.503 -13.586 -7.081 1.00 94.69 93 ILE A C 1
ATOM 715 O O . ILE A 1 93 ? 8.119 -14.624 -7.612 1.00 94.69 93 ILE A O 1
ATOM 719 N N . LYS A 1 94 ? 8.343 -13.331 -5.783 1.00 94.00 94 LYS A N 1
ATOM 720 C CA . LYS A 1 94 ? 7.652 -14.223 -4.849 1.00 94.00 94 LYS A CA 1
ATOM 721 C C . LYS A 1 94 ? 6.300 -13.640 -4.459 1.00 94.00 94 LYS A C 1
ATOM 723 O O . LYS A 1 94 ? 6.163 -12.423 -4.339 1.00 94.00 94 LYS A O 1
ATOM 728 N N . ASN A 1 95 ? 5.318 -14.507 -4.253 1.00 89.94 95 ASN A N 1
ATOM 729 C CA . ASN A 1 95 ? 4.018 -14.115 -3.728 1.00 89.94 95 ASN A CA 1
ATOM 730 C C . ASN A 1 95 ? 4.186 -13.590 -2.295 1.00 89.94 95 ASN A C 1
ATOM 732 O O . ASN A 1 95 ? 4.874 -14.201 -1.476 1.00 89.94 95 ASN A O 1
ATOM 736 N N . GLY A 1 96 ? 3.550 -12.459 -1.992 1.00 81.75 96 GLY A N 1
ATOM 737 C CA . GLY A 1 96 ? 3.411 -11.995 -0.615 1.00 81.75 96 GLY A CA 1
ATOM 738 C C . GLY A 1 96 ? 2.460 -12.898 0.170 1.00 81.75 96 GLY A C 1
ATOM 739 O O . GLY A 1 96 ? 1.612 -13.581 -0.405 1.00 81.75 96 GLY A O 1
ATOM 740 N N . THR A 1 97 ? 2.579 -12.897 1.494 1.00 83.00 97 THR A N 1
ATOM 741 C CA . THR A 1 97 ? 1.559 -13.493 2.357 1.00 83.00 97 THR A CA 1
ATOM 742 C C . THR A 1 97 ? 0.359 -12.555 2.445 1.00 83.00 97 THR A C 1
ATOM 744 O O . THR A 1 97 ? 0.515 -11.335 2.531 1.00 83.00 97 THR A O 1
ATOM 747 N N . ASN A 1 98 ? -0.854 -13.108 2.446 1.00 80.06 98 ASN A N 1
ATOM 748 C CA . ASN A 1 98 ? -2.031 -12.318 2.793 1.00 80.06 98 ASN A CA 1
ATOM 749 C C . ASN A 1 98 ? -1.889 -11.854 4.248 1.00 80.06 98 ASN A C 1
ATOM 751 O O . ASN A 1 98 ? -1.721 -12.677 5.148 1.00 80.06 98 ASN A O 1
ATOM 755 N N . GLY A 1 99 ? -1.948 -10.543 4.477 1.00 71.25 99 GLY A N 1
ATOM 756 C CA . GLY A 1 99 ? -2.088 -9.997 5.823 1.00 71.25 99 GLY A CA 1
ATOM 757 C C . GLY A 1 99 ? -3.483 -10.303 6.368 1.00 71.25 99 GLY A C 1
ATOM 758 O O . GLY A 1 99 ? -4.461 -10.236 5.625 1.00 71.25 99 GLY A O 1
ATOM 759 N N . SER A 1 100 ? -3.582 -10.633 7.655 1.00 80.06 100 SER A N 1
ATOM 760 C CA . SER A 1 100 ? -4.871 -10.681 8.349 1.00 80.06 100 SER A CA 1
ATOM 761 C C . SER A 1 100 ? -5.148 -9.306 8.942 1.00 80.06 100 SER A C 1
ATOM 763 O O . SER A 1 100 ? -4.308 -8.771 9.665 1.00 80.06 100 SER A O 1
ATOM 765 N N . ALA A 1 101 ? -6.302 -8.720 8.626 1.00 80.88 101 ALA A N 1
ATOM 766 C CA . ALA A 1 101 ? -6.761 -7.531 9.331 1.00 80.88 101 ALA A CA 1
ATOM 767 C C . ALA A 1 101 ? -7.286 -7.964 10.710 1.00 80.88 101 ALA A C 1
ATOM 769 O O . ALA A 1 101 ? -8.107 -8.883 10.756 1.00 80.88 101 ALA A O 1
ATOM 770 N N . PRO A 1 102 ? -6.833 -7.343 11.811 1.00 87.12 102 PRO A N 1
ATOM 771 C CA . PRO A 1 102 ? -7.381 -7.639 13.124 1.00 87.12 102 PRO A CA 1
ATOM 772 C C . PRO A 1 102 ? -8.850 -7.213 13.212 1.00 87.12 102 PRO A C 1
ATOM 774 O O . PRO A 1 102 ? -9.239 -6.165 12.688 1.00 87.12 102 PRO A O 1
ATOM 777 N N . VAL A 1 103 ? -9.661 -7.998 13.915 1.00 89.38 103 VAL A N 1
ATOM 778 C CA . VAL A 1 103 ? -11.067 -7.695 14.190 1.00 89.38 103 VAL A CA 1
ATOM 779 C C . VAL A 1 103 ? -11.181 -7.030 15.556 1.00 89.38 103 VAL A C 1
ATOM 781 O O . VAL A 1 103 ? -10.946 -7.661 16.584 1.00 89.38 103 VAL A O 1
ATOM 784 N N . ILE A 1 104 ? -11.581 -5.758 15.575 1.00 92.06 104 ILE A N 1
ATOM 785 C CA . ILE A 1 104 ? -11.914 -5.047 16.813 1.00 92.06 104 ILE A CA 1
ATOM 786 C C . ILE A 1 104 ? -13.395 -5.259 17.131 1.00 92.06 104 ILE A C 1
ATOM 788 O O . ILE A 1 104 ? -14.257 -4.984 16.297 1.00 92.06 104 ILE A O 1
ATOM 792 N N . GLY A 1 105 ? -13.695 -5.728 18.341 1.00 91.19 105 GLY A N 1
ATOM 793 C CA . GLY A 1 105 ? -15.060 -5.976 18.809 1.00 91.19 105 GLY A CA 1
ATOM 794 C C . GLY A 1 105 ? -15.300 -5.498 20.238 1.00 91.19 105 GLY A C 1
ATOM 795 O O . GLY A 1 105 ? -14.399 -4.980 20.894 1.00 91.19 105 GLY A O 1
ATOM 796 N N . VAL A 1 106 ? -16.513 -5.725 20.742 1.00 91.69 106 VAL A N 1
ATOM 797 C CA . VAL A 1 106 ? -16.931 -5.378 22.109 1.00 91.69 106 VAL A CA 1
ATOM 798 C C . VAL A 1 106 ? -17.565 -6.604 22.770 1.00 91.69 106 VAL A C 1
ATOM 800 O O . VAL A 1 106 ? -18.400 -7.268 22.158 1.00 91.69 106 VAL A O 1
ATOM 803 N N . ARG A 1 107 ? -17.201 -6.903 24.024 1.00 91.56 107 ARG A N 1
ATOM 804 C CA . ARG A 1 107 ? -17.782 -8.004 24.815 1.00 91.56 107 ARG A CA 1
ATOM 805 C C . ARG A 1 107 ? -18.010 -7.569 26.266 1.00 91.56 107 ARG A C 1
ATOM 807 O O . ARG A 1 107 ? -17.179 -6.871 26.837 1.00 91.56 107 ARG A O 1
ATOM 814 N N . LYS A 1 108 ? -19.141 -7.975 26.852 1.00 89.56 108 LYS A N 1
ATOM 815 C CA . LYS A 1 108 ? -19.467 -7.746 28.269 1.00 89.56 108 LYS A CA 1
ATOM 816 C C . LYS A 1 108 ? -18.757 -8.786 29.134 1.00 89.56 108 LYS A C 1
ATOM 818 O O . LYS A 1 108 ? -18.809 -9.971 28.804 1.00 89.56 108 LYS A O 1
ATOM 823 N N . ASP A 1 109 ? -18.088 -8.352 30.193 1.00 90.81 109 ASP A N 1
ATOM 824 C CA . ASP A 1 109 ? -17.446 -9.241 31.164 1.00 90.81 109 ASP A CA 1
ATOM 825 C C . ASP A 1 109 ? -18.391 -9.575 32.337 1.00 90.81 109 ASP A C 1
ATOM 827 O O . ASP A 1 109 ? -19.511 -9.061 32.419 1.00 90.81 109 ASP A O 1
ATOM 831 N N . SER A 1 110 ? -17.974 -10.470 33.239 1.00 90.50 110 SER A N 1
ATOM 832 C CA . SER A 1 110 ? -18.783 -10.900 34.394 1.00 90.50 110 SER A CA 1
ATOM 833 C C . SER A 1 110 ? -19.091 -9.791 35.407 1.00 90.50 110 SER A C 1
ATOM 835 O O . SER A 1 110 ? -19.999 -9.946 36.217 1.00 90.50 110 SER A O 1
ATOM 837 N N . ASP A 1 111 ? -18.346 -8.688 35.374 1.00 85.88 111 ASP A N 1
ATOM 838 C CA . ASP A 1 111 ? -18.579 -7.486 36.185 1.00 85.88 111 ASP A CA 1
ATOM 839 C C . ASP A 1 111 ? -19.672 -6.564 35.612 1.00 85.88 111 ASP A C 1
ATOM 841 O O . ASP A 1 111 ? -20.046 -5.566 36.225 1.00 85.88 111 ASP A O 1
ATOM 845 N N . GLY A 1 112 ? -20.204 -6.898 34.435 1.00 82.38 112 GLY A N 1
ATOM 846 C CA . GLY A 1 112 ? -21.226 -6.122 33.758 1.00 82.38 112 GLY A CA 1
ATOM 847 C C . GLY A 1 112 ? -20.701 -4.969 32.897 1.00 82.38 112 GLY A C 1
ATOM 848 O O . GL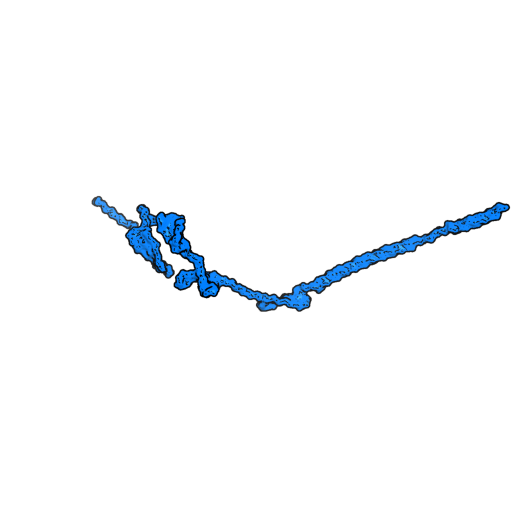Y A 1 112 ? -21.513 -4.277 32.277 1.00 82.38 112 GLY A O 1
ATOM 849 N N . VAL A 1 113 ? -19.384 -4.782 32.802 1.00 83.38 113 VAL A N 1
ATOM 850 C CA . VAL A 1 113 ? -18.748 -3.735 31.997 1.00 83.38 113 VAL A CA 1
ATOM 851 C C . VAL A 1 113 ? -18.420 -4.275 30.603 1.00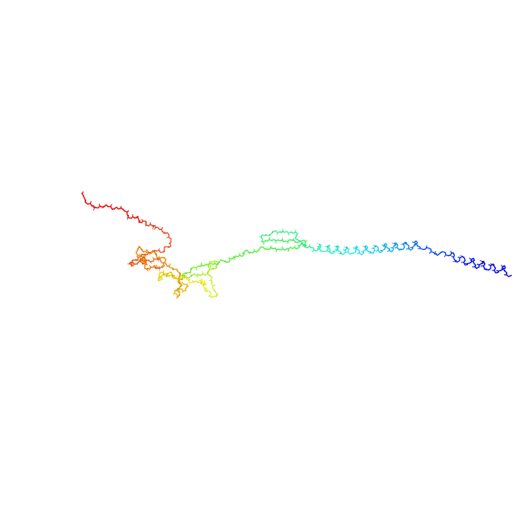 83.38 113 VAL A C 1
ATOM 853 O O . VAL A 1 113 ? -18.074 -5.442 30.413 1.00 83.38 113 VAL A O 1
ATOM 856 N N . TYR A 1 114 ? -18.575 -3.427 29.587 1.00 87.50 114 TYR A N 1
ATOM 857 C CA . TYR A 1 114 ? -18.184 -3.752 28.218 1.00 87.50 114 TYR A CA 1
ATOM 858 C C . TYR A 1 114 ? -16.714 -3.401 27.994 1.00 87.50 114 TYR A C 1
ATOM 860 O O . TYR A 1 114 ? -16.289 -2.293 28.308 1.00 87.50 114 TYR A O 1
ATOM 868 N N . TYR A 1 115 ? -15.960 -4.324 27.403 1.00 91.69 115 TYR A N 1
ATOM 869 C CA . TYR A 1 115 ? -14.539 -4.172 27.093 1.00 91.69 115 TYR A CA 1
ATOM 870 C C . TYR A 1 115 ? -14.274 -4.372 25.602 1.00 91.69 115 TYR A C 1
ATOM 872 O O . TYR A 1 115 ? -14.989 -5.118 24.921 1.00 91.69 115 TYR A O 1
ATOM 880 N N . TRP A 1 116 ? -13.226 -3.719 25.101 1.00 92.94 116 TRP A N 1
ATOM 881 C CA . TRP A 1 116 ? -12.734 -3.930 23.743 1.00 92.94 116 TRP A CA 1
ATOM 882 C C . TRP A 1 116 ? -12.108 -5.322 23.592 1.00 92.94 116 TRP A C 1
ATOM 884 O O . TRP A 1 116 ? -11.510 -5.869 24.522 1.00 92.94 116 TRP A O 1
ATOM 894 N N . THR A 1 117 ? -12.234 -5.897 22.399 1.00 94.06 117 THR A N 1
ATOM 895 C CA . THR A 1 117 ? -11.621 -7.176 22.020 1.00 94.06 117 THR A CA 1
ATOM 896 C C . THR A 1 117 ? -10.843 -7.040 20.720 1.00 94.06 117 THR A C 1
ATOM 898 O O . THR A 1 117 ? -11.216 -6.241 19.862 1.00 94.06 117 THR A O 1
ATOM 901 N N . LEU A 1 118 ? -9.776 -7.824 20.590 1.00 92.69 118 LEU A N 1
ATOM 902 C CA . LEU A 1 118 ? -8.946 -7.964 19.399 1.00 92.69 118 LEU A CA 1
ATOM 903 C C . LEU A 1 118 ? -8.958 -9.439 19.000 1.00 92.69 118 LEU A C 1
ATOM 905 O O . LEU A 1 118 ? -8.541 -10.290 19.781 1.00 92.69 118 LEU A O 1
ATOM 909 N N . ASP A 1 119 ? -9.502 -9.741 17.824 1.00 92.12 119 ASP A N 1
ATOM 910 C CA . ASP A 1 119 ? -9.655 -11.106 17.302 1.00 92.12 119 ASP A CA 1
ATOM 911 C C . ASP A 1 119 ? -10.395 -12.058 18.266 1.00 92.12 119 ASP A C 1
ATOM 913 O O . ASP A 1 119 ? -10.138 -13.257 18.324 1.00 92.12 119 ASP A O 1
ATOM 917 N N . GLY A 1 120 ? -11.347 -11.513 19.031 1.00 90.12 120 GLY A N 1
ATOM 918 C CA . GLY A 1 120 ? -12.143 -12.259 20.011 1.00 90.12 120 GLY A CA 1
ATOM 919 C C . GLY A 1 120 ? -11.504 -12.388 21.398 1.00 90.12 120 GLY A C 1
ATOM 920 O O . GLY A 1 120 ? -12.188 -12.797 22.339 1.00 90.12 120 GLY A O 1
ATOM 921 N N . GLU A 1 121 ? -10.252 -11.972 21.569 1.00 94.12 121 GLU A N 1
ATOM 922 C CA . GLU A 1 121 ? -9.574 -11.914 22.867 1.00 94.12 121 GLU A CA 1
ATOM 923 C C . GLU A 1 121 ? -9.696 -10.532 23.509 1.00 94.12 121 GLU A C 1
ATOM 925 O O . GLU A 1 121 ? -9.951 -9.541 22.830 1.00 94.12 121 GLU A O 1
ATOM 930 N N . TRP A 1 122 ? -9.556 -10.445 24.835 1.00 94.19 122 TRP A N 1
ATOM 931 C CA . TRP A 1 122 ? -9.628 -9.157 25.532 1.00 94.19 122 TRP A CA 1
ATOM 932 C C . TRP A 1 122 ? -8.489 -8.240 25.096 1.00 94.19 122 TRP A C 1
ATOM 934 O O . TRP A 1 122 ? -7.323 -8.619 25.177 1.00 94.19 122 TRP A O 1
ATOM 944 N N . LEU A 1 123 ? -8.821 -7.015 24.687 1.00 93.44 123 LEU A N 1
ATOM 945 C CA . LEU A 1 123 ? -7.809 -6.007 24.424 1.00 93.44 123 LEU A CA 1
ATOM 946 C C . LEU A 1 123 ? -7.361 -5.407 25.760 1.00 93.44 123 LEU A C 1
ATOM 948 O O . LEU A 1 123 ? -8.166 -4.823 26.491 1.00 93.44 123 LEU A O 1
ATOM 952 N N . THR A 1 124 ? -6.083 -5.574 26.083 1.00 93.00 124 THR A N 1
ATOM 953 C CA . THR A 1 124 ? -5.480 -5.086 27.326 1.00 93.00 124 THR A CA 1
ATOM 954 C C . THR A 1 124 ? -4.565 -3.896 27.071 1.00 93.00 124 THR A C 1
ATOM 956 O O . THR A 1 124 ? -3.931 -3.814 26.019 1.00 93.00 124 THR A O 1
ATOM 959 N N . GLY A 1 125 ? -4.488 -2.986 28.040 1.00 88.25 125 GLY A N 1
ATOM 960 C CA . GLY A 1 125 ? -3.476 -1.935 28.072 1.00 88.25 125 GLY A CA 1
ATOM 961 C C . GLY A 1 125 ? -2.098 -2.468 28.477 1.00 88.25 125 GLY A C 1
ATOM 962 O O . GLY A 1 125 ? -1.925 -3.657 28.754 1.00 88.25 125 GLY A O 1
ATOM 963 N N . ASP A 1 126 ? -1.119 -1.567 28.552 1.00 88.00 126 ASP A N 1
ATOM 964 C CA . ASP A 1 126 ? 0.266 -1.887 28.937 1.00 88.00 126 ASP A CA 1
ATOM 965 C C . ASP A 1 126 ? 0.389 -2.430 30.373 1.00 88.00 126 ASP A C 1
ATOM 967 O O . ASP A 1 126 ? 1.353 -3.113 30.714 1.00 88.00 126 ASP A O 1
ATOM 971 N N . ASP A 1 127 ? -0.597 -2.141 31.221 1.00 87.88 127 ASP A N 1
ATOM 972 C CA . ASP A 1 127 ? -0.706 -2.615 32.601 1.00 87.88 127 ASP A CA 1
ATOM 973 C C . ASP A 1 127 ? -1.334 -4.018 32.720 1.00 87.88 127 ASP A C 1
ATOM 975 O O . ASP A 1 127 ? -1.444 -4.557 33.822 1.00 87.88 127 ASP A O 1
ATOM 979 N N . GLY A 1 128 ? -1.747 -4.621 31.598 1.00 87.00 128 GLY A N 1
ATOM 980 C CA . GLY A 1 128 ? -2.472 -5.891 31.562 1.00 87.00 128 GLY A CA 1
ATOM 981 C C . GLY A 1 128 ? -3.951 -5.776 31.950 1.00 87.00 128 GLY A C 1
ATOM 982 O O . GLY A 1 128 ? -4.649 -6.791 31.993 1.00 87.00 128 GLY A O 1
ATOM 983 N N . GLY A 1 129 ? -4.453 -4.566 32.213 1.00 89.88 129 GLY A N 1
ATOM 984 C CA . GLY A 1 129 ? -5.862 -4.302 32.477 1.00 89.88 129 GLY A CA 1
ATOM 985 C C . GLY A 1 129 ? -6.688 -4.349 31.194 1.00 89.88 129 GLY A C 1
ATOM 986 O O . GLY A 1 129 ? -6.259 -3.863 30.147 1.00 89.88 129 GLY A O 1
ATOM 987 N N . LYS A 1 130 ? -7.895 -4.927 31.255 1.00 91.69 130 LYS A N 1
ATOM 988 C CA . LYS A 1 130 ? -8.845 -4.900 30.129 1.00 91.69 130 LYS A CA 1
ATOM 989 C C . LYS A 1 130 ? -9.229 -3.449 29.825 1.00 91.69 130 LYS A C 1
ATOM 991 O O . LYS A 1 130 ? -9.529 -2.697 30.749 1.00 91.69 130 LYS A O 1
ATOM 996 N N . LEU A 1 131 ? -9.275 -3.067 28.548 1.00 87.19 131 LEU A N 1
ATOM 997 C CA . LEU A 1 131 ? -9.659 -1.712 28.140 1.00 87.19 131 LEU A CA 1
ATOM 998 C C . LEU A 1 131 ? -11.187 -1.564 28.091 1.00 87.19 131 LEU A C 1
ATOM 1000 O O . LEU A 1 131 ? -11.816 -2.155 27.202 1.00 87.19 131 LEU A O 1
ATOM 1004 N N . PRO A 1 132 ? -11.813 -0.819 29.023 1.00 87.75 132 PRO A N 1
ATOM 1005 C CA . PRO A 1 132 ? -13.257 -0.647 29.019 1.00 87.75 132 PRO A CA 1
ATOM 1006 C C . PRO A 1 132 ? -13.684 0.186 27.810 1.00 87.75 132 PRO A C 1
ATOM 1008 O O . PRO A 1 132 ? -12.992 1.114 27.383 1.00 87.75 132 PRO A O 1
ATOM 1011 N N . VAL A 1 133 ? -14.857 -0.125 27.271 1.00 86.94 133 VAL A N 1
ATOM 1012 C CA . VAL A 1 133 ? -15.545 0.765 26.342 1.00 86.94 133 VAL A CA 1
ATOM 1013 C C . VAL A 1 133 ? -15.996 1.975 27.148 1.00 86.94 133 VAL A C 1
ATOM 1015 O O . VAL A 1 133 ? -16.810 1.861 28.062 1.00 86.94 133 VAL A O 1
ATOM 1018 N N . THR A 1 134 ? -15.433 3.141 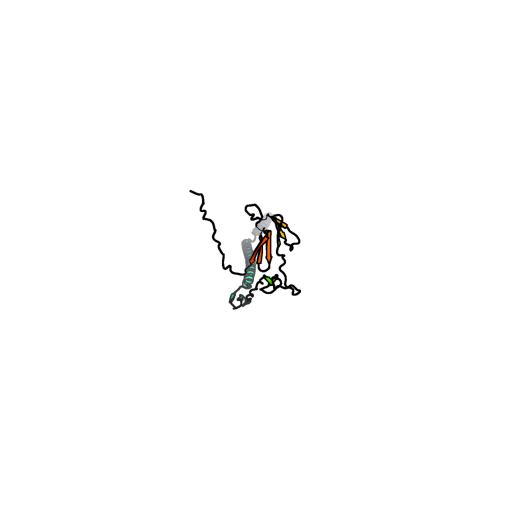26.851 1.00 73.19 134 THR A N 1
ATOM 1019 C CA . THR A 1 134 ? -15.778 4.373 27.554 1.00 73.19 134 THR A CA 1
ATOM 1020 C C . THR A 1 134 ? -17.141 4.879 27.081 1.00 73.19 134 THR A C 1
ATOM 1022 O O . THR A 1 134 ? -17.340 5.199 25.911 1.00 73.19 134 THR A O 1
ATOM 1025 N N . GLY A 1 135 ? -18.095 4.938 28.008 1.00 63.16 135 GLY A N 1
ATOM 1026 C CA . GLY A 1 135 ? -19.437 5.473 27.794 1.00 63.16 135 GLY A CA 1
ATOM 1027 C C . GLY A 1 135 ? -20.352 5.097 28.955 1.00 63.16 135 GLY A C 1
ATOM 1028 O O . GLY A 1 135 ? -20.469 3.924 29.299 1.00 63.16 135 GLY A O 1
ATOM 1029 N N . ASN A 1 136 ? -20.993 6.081 29.582 1.00 69.19 136 ASN A N 1
ATOM 1030 C CA . ASN A 1 136 ? -22.013 5.806 30.592 1.00 69.19 136 ASN A CA 1
ATOM 1031 C C . ASN A 1 136 ? -23.321 5.436 29.888 1.00 69.19 136 ASN A C 1
ATOM 1033 O O . ASN A 1 136 ? -23.690 6.067 28.896 1.00 69.19 136 ASN A O 1
ATOM 1037 N N . THR A 1 137 ? -24.040 4.437 30.403 1.00 72.75 137 THR A N 1
ATOM 1038 C CA . THR A 1 137 ? -25.408 4.172 29.934 1.00 72.75 137 THR A CA 1
ATOM 1039 C C . THR A 1 137 ? -26.300 5.338 30.369 1.00 72.75 137 THR A C 1
ATOM 1041 O O . THR A 1 137 ? -26.348 5.613 31.571 1.00 72.75 137 THR A O 1
ATOM 1044 N N . PRO A 1 138 ? -26.996 6.029 29.447 1.00 79.19 138 PRO A N 1
ATOM 1045 C CA . PRO A 1 138 ? -27.872 7.126 29.824 1.00 79.19 138 PRO A CA 1
ATOM 1046 C C . PRO A 1 138 ? -29.019 6.647 30.719 1.00 79.19 138 PRO A C 1
ATOM 1048 O O . PRO A 1 138 ? -29.622 5.606 30.458 1.00 79.19 138 PRO A O 1
ATOM 1051 N N . GLN A 1 139 ? -29.339 7.416 31.755 1.00 84.06 139 GLN A N 1
ATOM 1052 C CA . GLN A 1 139 ? -30.514 7.197 32.599 1.00 84.06 139 GLN A CA 1
ATOM 1053 C C . GLN A 1 139 ? -31.645 8.124 32.158 1.00 84.06 139 GLN A C 1
ATOM 1055 O O . GLN A 1 139 ? -31.385 9.238 31.710 1.00 84.06 139 GLN A O 1
ATOM 1060 N N . MET A 1 140 ? -32.897 7.681 32.286 1.00 86.38 140 MET A N 1
ATOM 1061 C CA . MET A 1 140 ? -34.073 8.494 31.965 1.00 86.38 140 MET A CA 1
ATOM 1062 C C . MET A 1 140 ? -35.059 8.523 33.131 1.00 86.38 140 MET A C 1
ATOM 1064 O O . MET A 1 140 ? -35.208 7.528 33.836 1.00 86.38 140 MET A O 1
ATOM 1068 N N . LYS A 1 141 ? -35.745 9.654 33.310 1.00 80.69 141 LYS A N 1
ATOM 1069 C CA . LYS A 1 141 ? -36.867 9.806 34.249 1.00 80.69 141 LYS A CA 1
ATOM 1070 C C . LYS A 1 141 ? -37.964 10.675 33.642 1.00 80.69 141 LYS A C 1
ATOM 1072 O O . LYS A 1 141 ? -37.713 11.417 32.690 1.00 80.69 141 LYS A O 1
ATOM 1077 N N . ILE A 1 142 ? -39.157 10.602 34.221 1.00 81.06 142 ILE A N 1
ATOM 1078 C CA . ILE A 1 142 ? -40.230 11.566 33.980 1.00 81.06 142 ILE A CA 1
ATOM 1079 C C . ILE A 1 142 ? -40.379 12.405 35.247 1.00 81.06 142 ILE A C 1
ATOM 1081 O O . ILE A 1 142 ? -40.522 11.859 36.335 1.00 81.06 142 ILE A O 1
ATOM 1085 N N . GLU A 1 143 ? -40.322 13.723 35.102 1.00 82.38 143 GLU A N 1
ATOM 1086 C CA . GLU A 1 143 ? -40.521 14.680 36.192 1.00 82.38 143 GLU A CA 1
ATOM 1087 C C . GLU A 1 143 ? -41.219 15.916 35.615 1.00 82.38 143 GLU A C 1
ATOM 1089 O O . GLU A 1 143 ? -40.883 16.366 34.513 1.00 82.38 143 GLU A O 1
ATOM 1094 N N . ASP A 1 144 ? -42.241 16.411 36.315 1.00 83.62 144 ASP A N 1
ATOM 1095 C CA . ASP A 1 144 ? -43.105 17.523 35.888 1.00 83.62 144 ASP A CA 1
ATOM 1096 C C . ASP A 1 144 ? -43.737 17.350 34.491 1.00 83.62 144 ASP A C 1
ATOM 1098 O O . ASP A 1 144 ? -43.966 18.322 33.769 1.00 83.62 144 ASP A O 1
ATOM 1102 N N . GLY A 1 145 ? -44.000 16.107 34.073 1.00 79.81 145 GLY A N 1
ATOM 1103 C CA . GLY A 1 145 ? -44.586 15.801 32.763 1.00 79.81 145 GLY A CA 1
ATOM 1104 C C . GLY A 1 145 ? -43.606 15.894 31.588 1.00 79.81 145 GLY A C 1
ATOM 1105 O O . GLY A 1 145 ? -44.034 15.963 30.436 1.00 79.81 145 GLY A O 1
ATOM 1106 N N . TYR A 1 146 ? -42.295 15.888 31.841 1.00 81.62 146 TYR A N 1
ATOM 1107 C CA . TYR A 1 146 ? -41.268 15.877 30.799 1.00 81.62 146 TYR A CA 1
ATOM 1108 C C . TYR A 1 146 ? -40.311 14.705 30.969 1.00 81.62 146 TYR A C 1
ATOM 1110 O O . TYR A 1 146 ? -39.990 14.304 32.085 1.00 81.62 146 TYR A O 1
ATOM 1118 N N . TRP A 1 147 ? -39.824 14.191 29.844 1.00 83.81 147 TRP A N 1
ATOM 1119 C CA . TRP A 1 147 ? -38.679 13.296 29.809 1.00 83.81 147 TRP A CA 1
ATOM 1120 C C . TRP A 1 147 ? -37.407 14.057 30.169 1.00 83.81 147 TRP A C 1
ATOM 1122 O O . TRP A 1 147 ? -37.136 15.125 29.614 1.00 83.81 147 TRP A O 1
ATOM 1132 N N . TRP A 1 148 ? -36.604 13.462 31.041 1.00 87.50 148 TRP A N 1
ATOM 1133 C CA . TRP A 1 148 ? -35.262 13.912 31.383 1.00 87.50 148 TRP A CA 1
ATOM 1134 C C . TRP A 1 148 ? -34.265 12.796 31.106 1.00 87.50 148 TRP A C 1
ATOM 1136 O O . TRP A 1 148 ? -34.567 11.629 31.362 1.00 87.50 148 TRP A O 1
ATOM 1146 N N . VAL A 1 149 ? -33.077 13.150 30.621 1.00 91.75 149 VAL A N 1
ATOM 1147 C CA . VAL A 1 149 ? -31.969 12.213 30.392 1.00 91.75 149 VAL A CA 1
ATOM 1148 C C . VAL A 1 149 ? -30.732 12.643 31.170 1.00 91.75 149 VAL A C 1
ATOM 1150 O O . VAL A 1 149 ? -30.449 13.830 31.277 1.00 91.75 149 VAL A O 1
ATOM 1153 N N . SER A 1 150 ? -29.987 11.680 31.698 1.00 88.81 150 SER A N 1
ATOM 1154 C CA . SER A 1 150 ? -28.680 11.888 32.315 1.00 88.81 150 SER A CA 1
ATOM 1155 C C . SER A 1 150 ? -27.643 11.024 31.608 1.00 88.81 150 SER A C 1
ATOM 1157 O O . SER A 1 150 ? -27.786 9.804 31.550 1.00 88.81 150 SER A O 1
ATOM 1159 N N . ALA A 1 151 ? -26.592 11.647 31.074 1.00 84.25 151 ALA A N 1
ATOM 1160 C CA . ALA A 1 151 ? -25.454 10.956 30.458 1.00 84.25 151 ALA A CA 1
ATOM 1161 C C . ALA A 1 151 ? -24.295 10.706 31.446 1.00 84.25 151 ALA A C 1
ATOM 1163 O O . ALA A 1 151 ? -23.271 10.126 31.086 1.00 84.25 151 ALA A O 1
ATOM 1164 N N . ASP A 1 152 ? -24.435 11.145 32.695 1.00 83.38 152 ASP A N 1
ATOM 1165 C CA . ASP A 1 152 ? -23.393 11.152 33.722 1.00 83.38 152 ASP A CA 1
ATOM 1166 C C . ASP A 1 152 ? -23.832 10.417 34.994 1.00 83.38 152 ASP A C 1
ATOM 1168 O O . ASP A 1 152 ? -23.469 10.787 36.110 1.00 83.38 152 ASP A O 1
ATOM 1172 N N . THR A 1 153 ? -24.585 9.326 34.827 1.00 83.12 153 THR A N 1
ATOM 1173 C CA . THR A 1 153 ? -25.018 8.440 35.927 1.00 83.12 153 THR A CA 1
ATOM 1174 C C . THR A 1 153 ? -25.847 9.149 37.007 1.00 83.12 153 THR A C 1
ATOM 1176 O O . THR A 1 153 ? -25.723 8.866 38.196 1.00 83.12 153 THR A O 1
ATOM 1179 N N . GLY A 1 154 ? -26.699 10.083 36.587 1.00 84.25 154 GLY A N 1
ATOM 1180 C CA . GLY A 1 154 ? -27.695 10.743 37.426 1.00 84.25 154 GLY A CA 1
ATOM 1181 C C . GLY A 1 154 ? -27.210 12.024 38.102 1.00 84.25 154 GLY A C 1
ATOM 1182 O O . GLY A 1 154 ? -27.959 12.578 38.908 1.00 84.25 154 GLY A O 1
ATOM 1183 N N . GLN A 1 155 ? -25.996 12.500 37.794 1.00 86.62 155 GLN A N 1
ATOM 1184 C CA . GLN A 1 155 ? -25.437 13.720 38.389 1.00 86.62 155 GLN A CA 1
ATOM 1185 C C . GLN A 1 155 ? -26.064 14.987 37.796 1.00 86.62 155 GLN A C 1
ATOM 1187 O O . GLN A 1 155 ? -26.397 15.910 38.540 1.00 86.62 155 GLN A O 1
ATOM 1192 N N . SER A 1 156 ? -26.274 15.021 36.480 1.00 92.06 156 SER A N 1
ATOM 1193 C CA . SER A 1 156 ? -26.983 16.087 35.775 1.00 92.06 156 SER A CA 1
ATOM 1194 C C . SER A 1 156 ? -28.078 15.526 34.873 1.00 92.06 156 SER A C 1
ATOM 1196 O O . SER A 1 156 ? -28.021 14.382 34.421 1.00 92.06 156 SER A O 1
ATOM 1198 N N . TRP A 1 157 ? -29.120 16.333 34.664 1.00 93.31 157 TRP A N 1
ATOM 1199 C CA . TRP A 1 157 ? -30.313 15.947 33.921 1.00 93.31 157 TRP A CA 1
ATOM 1200 C C . TRP A 1 157 ? -30.669 17.021 32.900 1.00 93.31 157 TRP A C 1
ATOM 1202 O O . TRP A 1 157 ? -30.919 18.171 33.261 1.00 93.31 157 TRP A O 1
ATOM 1212 N N . ASP A 1 158 ? -30.757 16.614 31.639 1.00 94.31 158 ASP A N 1
ATOM 1213 C CA . ASP A 1 158 ? -31.206 17.445 30.533 1.00 94.31 158 ASP A CA 1
ATOM 1214 C C . ASP A 1 158 ? -32.683 17.181 30.243 1.00 94.31 158 ASP A C 1
ATOM 1216 O O . ASP A 1 158 ? -33.115 16.038 30.060 1.00 94.31 158 ASP A O 1
ATOM 1220 N N . LYS A 1 159 ? -33.469 18.258 30.186 1.00 93.00 159 LYS A N 1
ATOM 1221 C CA . LYS A 1 159 ? -34.885 18.208 29.818 1.00 93.00 159 LYS A CA 1
ATOM 1222 C C . LYS A 1 159 ? -35.015 17.952 28.317 1.00 93.00 159 LYS A C 1
ATOM 1224 O O . LYS A 1 159 ? -34.458 18.702 27.521 1.00 93.00 159 LYS A O 1
ATOM 1229 N N . LEU A 1 160 ? -35.786 16.938 27.928 1.00 89.12 160 LEU A N 1
ATOM 1230 C CA . LEU A 1 160 ? -35.992 16.561 26.528 1.00 89.12 160 LEU A CA 1
ATOM 1231 C C . LEU A 1 160 ? -37.317 17.096 25.971 1.00 89.12 160 LEU A C 1
ATOM 1233 O O . LEU A 1 160 ? -37.372 18.185 25.404 1.00 89.12 160 LEU A O 1
ATOM 1237 N N . ALA A 1 161 ? -38.392 16.325 26.106 1.00 82.75 161 ALA A N 1
ATOM 1238 C CA . ALA A 1 161 ? -39.698 16.616 25.524 1.00 82.75 161 ALA A CA 1
ATOM 1239 C C . ALA A 1 161 ? -40.811 16.302 26.525 1.00 82.75 161 ALA A C 1
ATOM 1241 O O . ALA A 1 161 ? -40.584 15.572 27.490 1.00 82.75 161 ALA A O 1
ATOM 1242 N N . ALA A 1 162 ? -42.008 16.855 26.301 1.00 81.19 162 ALA A N 1
ATOM 1243 C CA . ALA A 1 162 ? -43.185 16.487 27.083 1.00 81.19 162 ALA A CA 1
ATOM 1244 C C . ALA A 1 162 ? -43.378 14.968 27.004 1.00 81.19 162 ALA A C 1
ATOM 1246 O O . ALA A 1 162 ? -43.317 14.385 25.917 1.00 81.19 162 ALA A O 1
ATOM 1247 N N . ALA A 1 163 ? -43.550 14.327 28.155 1.00 72.69 163 ALA A N 1
ATOM 1248 C CA . ALA A 1 163 ? -43.821 12.906 28.192 1.00 72.69 163 ALA A CA 1
ATOM 1249 C C . ALA A 1 163 ? -45.262 12.682 27.714 1.00 72.69 163 ALA A C 1
ATOM 1251 O O . ALA A 1 163 ? -46.176 13.285 28.277 1.00 72.69 163 ALA A O 1
ATOM 1252 N N . PRO A 1 164 ? -45.498 11.869 26.668 1.00 65.06 164 PRO A N 1
ATOM 1253 C CA . PRO A 1 164 ? -46.853 11.510 26.296 1.00 65.06 164 PRO A CA 1
ATOM 1254 C C . PRO A 1 164 ? -47.450 10.683 27.439 1.00 65.06 164 PRO A C 1
ATOM 1256 O O . PRO A 1 164 ? -47.035 9.550 27.673 1.00 65.06 164 PRO A O 1
ATOM 1259 N N . GLY A 1 165 ? -48.390 11.272 28.175 1.00 63.28 165 GLY A N 1
ATOM 1260 C CA . GLY A 1 165 ? -49.207 10.551 29.139 1.00 63.28 165 GLY A CA 1
ATOM 1261 C C . GLY A 1 165 ? -50.337 9.839 28.407 1.00 63.28 165 GLY A C 1
ATOM 1262 O O . GLY A 1 165 ? -51.099 10.473 27.677 1.00 63.28 165 GLY A O 1
ATOM 1263 N N . GLN A 1 166 ? -50.459 8.526 28.599 1.00 61.41 166 GLN A N 1
ATOM 1264 C CA . GLN A 1 166 ? -51.784 7.918 28.552 1.00 61.41 166 GLN A CA 1
ATOM 1265 C C . GLN A 1 166 ? -52.442 8.325 29.862 1.00 61.41 166 GLN A C 1
ATOM 1267 O O . GLN A 1 166 ? -52.133 7.777 30.918 1.00 61.41 166 GLN A O 1
ATOM 1272 N N . TYR A 1 167 ? -53.220 9.395 29.785 1.00 64.69 167 TYR A N 1
ATOM 1273 C CA . TYR A 1 167 ? -54.146 9.756 30.837 1.00 64.69 167 TYR A CA 1
ATOM 1274 C C . TYR A 1 167 ? -55.387 8.884 30.677 1.00 64.69 167 TYR A C 1
ATOM 1276 O O . TYR A 1 167 ? -55.722 8.490 29.553 1.00 64.69 167 TYR A O 1
ATOM 1284 N N . ASP A 1 168 ? -56.050 8.562 31.777 1.00 66.19 168 ASP A N 1
ATOM 1285 C CA . ASP A 1 168 ? -57.391 8.005 31.686 1.00 66.19 168 ASP A CA 1
ATOM 1286 C C . ASP A 1 168 ? -58.378 9.050 31.126 1.00 66.19 168 ASP A C 1
ATOM 1288 O O . ASP A 1 168 ? -58.013 10.165 30.731 1.00 66.19 168 ASP A O 1
ATOM 1292 N N . SER A 1 169 ? -59.652 8.678 31.039 1.00 71.31 169 SER A N 1
ATOM 1293 C CA . SER A 1 169 ? -60.711 9.569 30.558 1.00 71.31 169 SER A CA 1
ATOM 1294 C C . SER A 1 169 ? -60.868 10.854 31.378 1.00 71.31 169 SER A C 1
ATOM 1296 O O . SER A 1 169 ? -61.431 11.817 30.855 1.00 71.31 169 SER A O 1
ATOM 1298 N N . ASP A 1 170 ? -60.369 10.880 32.614 1.00 73.25 170 ASP A N 1
ATOM 1299 C CA . ASP A 1 170 ? -60.485 11.998 33.549 1.00 73.25 170 ASP A CA 1
ATOM 1300 C C . ASP A 1 170 ? -59.218 12.871 33.587 1.00 73.25 170 ASP A C 1
ATOM 1302 O O . ASP A 1 170 ? -59.213 13.945 34.194 1.00 73.25 170 ASP A O 1
ATOM 1306 N N . GLY A 1 171 ? -58.175 12.491 32.839 1.00 66.75 171 GLY A N 1
ATOM 1307 C CA . GLY A 1 171 ? -56.930 13.250 32.751 1.00 66.75 171 GLY A CA 1
ATOM 1308 C C . GLY A 1 171 ? -55.907 12.875 33.823 1.00 66.75 171 GLY A C 1
ATOM 1309 O O . GLY A 1 171 ? -54.877 13.547 33.921 1.00 66.75 171 GLY A O 1
ATOM 1310 N N . ASP A 1 172 ? -56.156 11.813 34.591 1.00 71.62 172 ASP A N 1
ATOM 1311 C CA . ASP A 1 172 ? -55.240 11.330 35.616 1.00 71.62 172 ASP A CA 1
ATOM 1312 C C . ASP A 1 172 ? -54.190 10.387 35.001 1.00 71.62 172 ASP A C 1
ATOM 1314 O O . ASP A 1 172 ? -54.474 9.634 34.059 1.00 71.62 172 ASP A O 1
ATOM 1318 N N . PRO A 1 173 ? -52.922 10.448 35.453 1.00 69.31 173 PRO A N 1
ATOM 1319 C CA . PRO A 1 173 ? -51.879 9.566 34.948 1.00 69.31 173 PRO A CA 1
ATOM 1320 C C . PRO A 1 173 ? -52.213 8.111 35.294 1.00 69.31 173 PRO A C 1
ATOM 1322 O O . PRO A 1 173 ? -52.449 7.786 36.448 1.00 69.31 173 PRO A O 1
ATOM 1325 N N . VAL A 1 174 ? -52.173 7.210 34.310 1.00 74.31 174 VAL A N 1
ATOM 1326 C CA . VAL A 1 174 ? -52.483 5.782 34.533 1.00 74.31 174 VAL A CA 1
ATOM 1327 C C . VAL A 1 174 ? -51.393 5.072 35.364 1.00 74.31 174 VAL A C 1
ATOM 1329 O O . VAL A 1 174 ? -51.668 4.091 36.054 1.00 74.31 174 VAL A O 1
ATOM 1332 N N . PHE A 1 175 ? -50.157 5.587 35.349 1.00 77.25 175 PHE A N 1
ATOM 1333 C CA . PHE A 1 175 ? -49.005 5.029 36.066 1.00 77.25 175 PHE A CA 1
ATOM 1334 C C . PHE A 1 175 ? -48.397 6.055 37.029 1.00 77.25 175 PHE A C 1
ATOM 1336 O O . PHE A 1 175 ? -48.131 7.190 36.635 1.00 77.25 175 PHE A O 1
ATOM 1343 N N . GLU A 1 176 ? -48.104 5.631 38.258 1.00 78.69 176 GLU A N 1
ATOM 1344 C CA . GLU A 1 176 ? -47.338 6.401 39.245 1.00 78.69 176 GLU A CA 1
ATOM 1345 C C . GLU A 1 176 ? -45.827 6.242 39.020 1.00 78.69 176 GLU A C 1
ATOM 1347 O O . GLU A 1 176 ? -45.079 7.219 39.040 1.00 78.69 176 GLU A O 1
ATOM 1352 N N . ALA A 1 177 ? -45.361 5.014 38.767 1.00 74.69 177 ALA A N 1
ATOM 1353 C CA . ALA A 1 177 ? -43.947 4.730 38.541 1.00 74.69 177 ALA A CA 1
ATOM 1354 C C . ALA A 1 177 ? -43.739 3.502 37.649 1.00 74.69 177 ALA A C 1
ATOM 1356 O O . ALA A 1 177 ? -44.510 2.545 37.677 1.00 74.69 177 ALA A O 1
ATOM 1357 N N . ILE A 1 178 ? -42.642 3.499 36.893 1.00 79.69 178 ILE A N 1
ATOM 1358 C CA . ILE A 1 178 ? -42.158 2.317 36.175 1.00 79.69 178 ILE A CA 1
ATOM 1359 C C . ILE A 1 178 ? -40.700 2.108 36.575 1.00 79.69 178 ILE A C 1
ATOM 1361 O O . ILE A 1 178 ? -39.854 2.970 36.340 1.00 79.69 178 ILE A O 1
ATOM 1365 N N . THR A 1 179 ? -40.405 0.974 37.204 1.00 84.12 179 THR A N 1
ATOM 1366 C CA . THR A 1 179 ? -39.067 0.607 37.690 1.00 84.12 179 THR A CA 1
ATOM 1367 C C . THR A 1 179 ? -38.640 -0.737 37.108 1.00 84.12 179 THR A C 1
ATOM 1369 O O . THR A 1 179 ? -39.408 -1.395 36.404 1.00 84.12 179 THR A O 1
ATOM 1372 N N . TYR A 1 180 ? -37.392 -1.142 37.326 1.00 85.75 180 TYR A N 1
ATOM 1373 C CA . TYR A 1 180 ? -36.897 -2.420 36.829 1.00 85.75 180 TYR A CA 1
ATOM 1374 C C . TYR A 1 180 ? -35.798 -2.986 37.723 1.00 85.75 180 TYR A C 1
ATOM 1376 O O . TYR A 1 180 ? -35.064 -2.244 38.375 1.00 85.75 180 TYR A O 1
ATOM 1384 N N . ASP A 1 181 ? -35.671 -4.306 37.686 1.00 83.00 181 ASP A N 1
ATOM 1385 C CA . ASP A 1 181 ? -34.542 -5.054 38.228 1.00 83.00 181 ASP A CA 1
ATOM 1386 C C . ASP A 1 181 ? -33.894 -5.908 37.121 1.00 83.00 181 ASP A C 1
ATOM 1388 O O . ASP A 1 181 ? -34.216 -5.770 35.932 1.00 83.00 181 ASP A O 1
ATOM 1392 N N . ASP A 1 182 ? -32.951 -6.772 37.500 1.00 80.19 182 ASP A N 1
ATOM 1393 C CA . ASP A 1 182 ? -32.216 -7.644 36.574 1.00 80.19 182 ASP A CA 1
ATOM 1394 C C . ASP A 1 182 ? -33.120 -8.637 35.821 1.00 80.19 182 ASP A C 1
ATOM 1396 O O . ASP A 1 182 ? -32.733 -9.174 34.782 1.00 80.19 182 ASP A O 1
ATOM 1400 N N . SER A 1 183 ? -34.328 -8.882 36.328 1.00 80.81 183 SER A N 1
ATOM 1401 C CA . SER A 1 183 ? -35.244 -9.926 35.876 1.00 80.81 183 SER A CA 1
ATOM 1402 C C . SER A 1 183 ? -36.605 -9.415 35.415 1.00 80.81 183 SER A C 1
ATOM 1404 O O . SER A 1 183 ? -37.295 -10.145 34.710 1.00 80.81 183 SER A O 1
ATOM 1406 N N . SER A 1 184 ? -37.016 -8.202 35.797 1.00 85.06 184 SER A N 1
ATOM 1407 C CA . SER A 1 184 ? -38.400 -7.734 35.657 1.00 85.06 184 SER A CA 1
ATOM 1408 C C . SER A 1 184 ? -38.518 -6.221 35.444 1.00 85.06 184 SER A C 1
ATOM 1410 O O . SER A 1 184 ? -37.638 -5.443 35.809 1.00 85.06 184 SER A O 1
ATOM 1412 N N . VAL A 1 185 ? -39.628 -5.800 34.836 1.00 84.62 185 VAL A N 1
ATOM 1413 C CA . VAL A 1 185 ? -40.134 -4.420 34.830 1.00 84.62 185 VAL A CA 1
ATOM 1414 C C . VAL A 1 185 ? -41.341 -4.372 35.761 1.00 84.62 185 VAL A C 1
ATOM 1416 O O . VAL A 1 185 ? -42.236 -5.207 35.653 1.00 84.62 185 VAL A O 1
ATOM 1419 N N . ILE A 1 186 ? -41.361 -3.413 36.678 1.00 88.00 186 ILE A N 1
ATOM 1420 C CA . ILE A 1 186 ? -42.375 -3.266 37.722 1.00 88.00 186 ILE A CA 1
ATOM 1421 C C . ILE A 1 186 ? -43.142 -1.972 37.448 1.00 88.00 186 ILE A C 1
ATOM 1423 O O . ILE A 1 186 ? -42.549 -0.892 37.420 1.00 88.00 186 ILE A O 1
ATOM 1427 N N . PHE A 1 187 ? -44.451 -2.085 37.245 1.00 85.19 187 PHE A N 1
ATOM 1428 C CA . PHE A 1 187 ? -45.366 -0.971 37.021 1.00 85.19 187 PHE A CA 1
ATOM 1429 C C . PHE A 1 187 ? -46.156 -0.710 38.303 1.00 85.19 187 PHE A C 1
ATOM 1431 O O . PHE A 1 187 ? -46.860 -1.601 38.774 1.00 85.19 187 PHE A O 1
ATOM 1438 N N . THR A 1 188 ? -46.056 0.502 38.842 1.00 86.50 188 THR A N 1
ATOM 1439 C CA . THR A 1 188 ? -46.924 1.013 39.907 1.00 86.50 188 THR A CA 1
ATOM 1440 C C . THR A 1 188 ? -47.981 1.894 39.257 1.00 86.50 188 THR A C 1
ATOM 1442 O O . THR A 1 188 ? -47.656 2.899 38.622 1.00 86.50 188 THR A O 1
ATOM 1445 N N . MET A 1 189 ? -49.237 1.491 39.372 1.00 83.19 189 MET A N 1
ATOM 1446 C CA . MET A 1 189 ? -50.397 2.228 38.881 1.00 83.19 189 MET A CA 1
ATOM 1447 C C . MET A 1 189 ? -50.704 3.405 39.813 1.00 83.19 189 MET A C 1
ATOM 1449 O O . MET A 1 189 ? -50.301 3.394 40.974 1.00 83.19 189 MET A O 1
ATOM 1453 N N . ALA A 1 190 ? -51.445 4.406 39.338 1.00 80.38 190 ALA A N 1
ATOM 1454 C CA . ALA A 1 190 ? -51.804 5.568 40.163 1.00 80.38 190 ALA A CA 1
ATOM 1455 C C . ALA A 1 190 ? -52.720 5.254 41.361 1.00 80.38 190 ALA A C 1
ATOM 1457 O O . ALA A 1 190 ? -52.783 6.033 42.309 1.00 80.38 190 ALA A O 1
ATOM 1458 N N . ASP A 1 191 ? -53.395 4.102 41.356 1.00 80.50 191 ASP A N 1
ATOM 1459 C CA . ASP A 1 191 ? -54.162 3.599 42.503 1.00 80.50 191 ASP A CA 1
ATOM 1460 C C . ASP A 1 191 ? -53.295 2.842 43.534 1.00 80.50 191 ASP A C 1
ATOM 1462 O O . ASP A 1 191 ? -53.812 2.304 44.516 1.00 80.50 191 ASP A O 1
ATOM 1466 N N . GLY A 1 192 ? -51.975 2.791 43.318 1.00 81.44 192 GLY A N 1
ATOM 1467 C CA . GLY A 1 192 ? -51.008 2.072 44.144 1.00 81.44 192 GLY A CA 1
ATOM 1468 C C . GLY A 1 192 ? -50.936 0.566 43.871 1.00 81.44 192 GLY A C 1
ATOM 1469 O O . GLY A 1 192 ? -50.146 -0.129 44.518 1.00 81.44 192 GLY A O 1
ATOM 1470 N N . SER A 1 193 ? -51.730 0.029 42.936 1.00 86.88 193 SER A N 1
ATOM 1471 C CA . SER A 1 193 ? -51.600 -1.366 42.510 1.00 86.88 193 SER A CA 1
ATOM 1472 C C . SER A 1 193 ? -50.295 -1.581 41.739 1.00 86.88 193 SER A C 1
ATOM 1474 O O . SER A 1 193 ? -49.778 -0.686 41.072 1.00 86.88 193 SER A O 1
ATOM 1476 N N . VAL A 1 194 ? -49.723 -2.781 41.860 1.00 87.69 194 VAL A N 1
ATOM 1477 C CA . VAL A 1 194 ? -48.431 -3.114 41.251 1.00 87.69 194 VAL A CA 1
ATOM 1478 C C . VAL A 1 194 ? -48.588 -4.321 40.339 1.00 87.69 194 VAL A C 1
ATOM 1480 O O . VAL A 1 194 ? -49.108 -5.358 40.754 1.00 87.69 194 VAL A O 1
ATOM 1483 N N . PHE A 1 195 ? -48.095 -4.200 39.109 1.00 86.12 195 PHE A N 1
ATOM 1484 C CA . PHE A 1 195 ? -48.022 -5.291 38.143 1.00 86.12 195 PHE A CA 1
ATOM 1485 C C . PHE A 1 195 ? -46.588 -5.465 37.634 1.00 86.12 195 PHE A C 1
ATOM 1487 O O . PHE A 1 195 ? -45.923 -4.497 37.268 1.00 86.12 195 PHE A O 1
ATOM 1494 N N . THR A 1 196 ? -46.106 -6.708 37.588 1.00 88.75 196 THR A N 1
ATOM 1495 C CA . THR A 1 196 ? -44.714 -7.031 37.244 1.00 88.75 196 THR A CA 1
ATOM 1496 C C . THR A 1 196 ? -44.648 -7.871 35.976 1.00 88.75 196 THR A C 1
ATOM 1498 O O . THR A 1 196 ? -45.277 -8.923 35.879 1.00 88.75 196 THR A O 1
ATOM 1501 N N . VAL A 1 197 ? -43.828 -7.434 35.020 1.00 85.94 197 VAL A N 1
ATOM 1502 C CA . VAL A 1 197 ? -43.545 -8.136 33.765 1.00 85.94 197 VAL A CA 1
ATOM 1503 C C . VAL A 1 197 ? -42.115 -8.661 33.798 1.00 85.94 197 VAL A C 1
ATOM 1505 O O . VAL A 1 197 ? -41.167 -7.880 33.821 1.00 85.94 197 VAL A O 1
ATOM 1508 N N . GLY A 1 198 ? -41.935 -9.981 33.756 1.00 81.62 198 GLY A N 1
ATOM 1509 C CA . GLY A 1 198 ? -40.606 -10.585 33.642 1.00 81.62 198 GLY A CA 1
ATOM 1510 C C . GLY A 1 198 ? -39.916 -10.196 32.327 1.00 81.62 198 GLY A C 1
ATOM 1511 O O . GLY A 1 198 ? -40.484 -10.336 31.243 1.00 81.62 198 GLY A O 1
ATOM 1512 N N . ARG A 1 199 ? -38.669 -9.730 32.399 1.00 74.38 199 ARG A N 1
ATOM 1513 C CA . ARG A 1 199 ? -37.786 -9.479 31.252 1.00 74.38 199 ARG A CA 1
ATOM 1514 C C . ARG A 1 199 ? -37.238 -10.820 30.772 1.00 74.38 199 ARG A C 1
ATOM 1516 O O . ARG A 1 199 ? -36.167 -11.260 31.175 1.00 74.38 199 ARG A O 1
ATOM 1523 N N . GLY A 1 200 ? -38.005 -11.507 29.933 1.00 58.88 200 GLY A N 1
ATOM 1524 C CA . GLY A 1 200 ? -37.601 -12.805 29.401 1.00 58.88 200 GLY A CA 1
ATOM 1525 C C . GLY A 1 200 ? -36.393 -12.713 28.463 1.00 58.88 200 GLY A C 1
ATOM 1526 O O . GLY A 1 200 ? -36.425 -11.994 27.465 1.00 58.88 200 GLY A O 1
ATOM 1527 N N . ALA A 1 201 ? -35.371 -13.535 28.713 1.00 48.72 201 ALA A N 1
ATOM 1528 C CA . ALA A 1 201 ? -34.628 -14.148 27.621 1.00 48.72 201 ALA A CA 1
ATOM 1529 C C . ALA A 1 201 ? -35.479 -15.312 27.075 1.00 48.72 201 ALA A C 1
ATOM 1531 O O . ALA A 1 201 ? -35.569 -16.362 27.699 1.00 48.72 201 ALA A O 1
ATOM 1532 N N . SER A 1 202 ? -36.046 -15.111 25.883 1.00 52.31 202 SER A N 1
ATOM 1533 C CA . SER A 1 202 ? -36.651 -16.116 24.987 1.00 52.31 202 SER A CA 1
ATOM 1534 C C . SER A 1 202 ? -38.084 -16.621 25.261 1.00 52.31 202 SER A C 1
ATOM 1536 O O . SER A 1 202 ? -38.430 -17.098 26.334 1.00 52.31 202 SER A O 1
ATOM 1538 N N . THR A 1 203 ? -38.860 -16.570 24.165 1.00 46.59 203 THR A N 1
ATOM 1539 C CA . THR A 1 203 ? -40.166 -17.189 23.845 1.00 46.59 203 THR A CA 1
ATOM 1540 C C . THR A 1 203 ? -41.357 -16.868 24.748 1.00 46.59 203 THR A C 1
ATOM 1542 O O . THR A 1 203 ? -41.590 -17.521 25.757 1.00 46.59 203 THR A O 1
ATOM 1545 N N . VAL A 1 204 ? -42.189 -15.929 24.286 1.00 42.78 204 VAL A N 1
ATOM 1546 C CA . VAL A 1 204 ? -43.583 -15.783 24.726 1.00 42.78 204 VAL A CA 1
ATOM 1547 C C . VAL A 1 204 ? -44.336 -17.068 24.362 1.00 42.78 204 VAL A C 1
ATOM 1549 O O . VAL A 1 204 ? -44.527 -17.357 23.181 1.00 42.78 204 VAL A O 1
ATOM 1552 N N . GLN A 1 205 ? -44.744 -17.844 25.365 1.00 46.19 205 GLN A N 1
ATOM 1553 C CA . GLN A 1 205 ? -45.871 -18.763 25.247 1.00 46.19 205 GLN A CA 1
ATOM 1554 C C . GLN A 1 205 ? -47.029 -18.125 26.008 1.00 46.19 205 GLN A C 1
ATOM 1556 O O . GLN A 1 205 ? -46.875 -17.771 27.170 1.00 46.19 205 GLN A O 1
ATOM 1561 N N . ASP A 1 206 ? -48.148 -17.969 25.315 1.00 44.53 206 ASP A N 1
ATOM 1562 C CA . ASP A 1 206 ? -49.407 -17.381 25.769 1.00 44.53 206 ASP A CA 1
ATOM 1563 C C . ASP A 1 206 ? -49.501 -15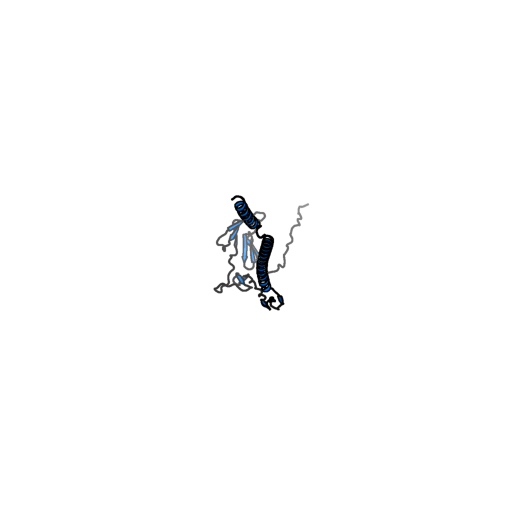.848 25.829 1.00 44.53 206 ASP A C 1
ATOM 1565 O O . ASP A 1 206 ? -49.091 -15.167 26.766 1.00 44.53 206 ASP A O 1
ATOM 1569 N N . ILE A 1 207 ? -50.164 -15.317 24.800 1.00 48.53 207 ILE A N 1
ATOM 1570 C CA . ILE A 1 207 ? -50.989 -14.118 24.908 1.00 48.53 207 ILE A CA 1
ATOM 1571 C C . ILE A 1 207 ? -52.378 -14.613 25.314 1.00 48.53 207 ILE A C 1
ATOM 1573 O O . ILE A 1 207 ? -53.072 -15.235 24.510 1.00 48.53 207 ILE A O 1
ATOM 1577 N N . VAL A 1 208 ? -52.795 -14.333 26.548 1.00 49.44 208 VAL A N 1
ATOM 1578 C CA . VAL A 1 208 ? -54.196 -14.505 26.944 1.00 49.44 208 VAL A CA 1
ATOM 1579 C C . VAL A 1 208 ? -54.976 -13.316 26.391 1.00 49.44 208 VAL A C 1
ATOM 1581 O O . VAL A 1 208 ? -54.877 -12.201 26.897 1.00 49.44 208 VAL A O 1
ATOM 1584 N N . VAL A 1 209 ? -55.741 -13.551 25.327 1.00 47.12 209 VAL A N 1
ATOM 1585 C CA . VAL A 1 209 ? -56.761 -12.605 24.861 1.00 47.12 209 VAL A CA 1
ATOM 1586 C C . VAL A 1 209 ? -57.974 -12.768 25.772 1.00 47.12 209 VAL A C 1
ATOM 1588 O O . VAL A 1 209 ? -58.624 -13.812 25.750 1.00 47.12 209 VAL A O 1
ATOM 1591 N N . ILE A 1 210 ? -58.277 -11.753 26.579 1.00 43.09 210 ILE A N 1
ATOM 1592 C CA . ILE A 1 210 ? -59.558 -11.669 27.287 1.00 43.09 210 ILE A CA 1
ATOM 1593 C C . ILE A 1 210 ? -60.585 -11.162 26.261 1.00 43.09 210 ILE A C 1
ATOM 1595 O O . ILE A 1 210 ? -60.395 -10.064 25.742 1.00 43.09 210 ILE A O 1
ATOM 1599 N N . PRO A 1 211 ? -61.627 -11.932 25.901 1.00 43.81 211 PRO A N 1
ATOM 1600 C CA . PRO A 1 211 ? -62.678 -11.424 25.029 1.00 43.81 211 PRO A CA 1
ATOM 1601 C C . PRO A 1 211 ? -63.512 -10.365 25.765 1.00 43.81 211 PRO A C 1
ATOM 1603 O O . PRO A 1 211 ? -63.877 -10.556 26.927 1.00 43.81 211 PRO A O 1
ATOM 1606 N N . ASP A 1 212 ? -63.810 -9.267 25.066 1.00 46.53 212 ASP A N 1
ATOM 1607 C CA . ASP A 1 212 ? -64.641 -8.162 25.549 1.00 46.53 212 ASP A CA 1
ATOM 1608 C C . ASP A 1 212 ? -66.008 -8.662 26.038 1.00 46.53 212 ASP A C 1
ATOM 1610 O O . ASP A 1 212 ? -66.769 -9.292 25.300 1.00 46.53 212 ASP A O 1
ATOM 1614 N N . TYR A 1 213 ? -66.339 -8.345 27.290 1.00 46.25 213 TYR A N 1
ATOM 1615 C CA . TYR A 1 213 ? -67.693 -8.474 27.819 1.00 46.25 213 TYR A CA 1
ATOM 1616 C C . TYR A 1 213 ? -68.439 -7.168 27.551 1.00 46.25 213 TYR A C 1
ATOM 1618 O O . TYR A 1 213 ? -68.360 -6.238 28.344 1.00 46.25 213 TYR A O 1
ATOM 1626 N N . ASN A 1 214 ? -69.170 -7.106 26.442 1.00 49.78 214 ASN A N 1
ATOM 1627 C CA . ASN A 1 214 ? -70.307 -6.203 26.288 1.00 49.78 214 ASN A CA 1
ATOM 1628 C C . ASN A 1 214 ? -71.317 -6.835 25.328 1.00 49.78 214 ASN A C 1
ATOM 1630 O O . ASN A 1 214 ? -71.110 -6.835 24.121 1.00 49.78 214 ASN A O 1
ATOM 1634 N N . ASP A 1 215 ? -72.363 -7.439 25.896 1.00 47.91 215 ASP A N 1
ATOM 1635 C CA . ASP A 1 215 ? -73.763 -7.132 25.566 1.00 47.91 215 ASP A CA 1
ATOM 1636 C C . ASP A 1 215 ? -74.697 -8.200 26.149 1.00 47.91 215 ASP A C 1
ATOM 1638 O O . ASP A 1 215 ? -74.818 -9.293 25.603 1.00 47.91 215 ASP A O 1
ATOM 1642 N N . PHE A 1 216 ? -75.420 -7.856 27.222 1.00 40.34 216 PHE A N 1
ATOM 1643 C CA . PHE A 1 216 ? -76.864 -8.107 27.261 1.00 40.34 216 PHE A CA 1
ATOM 1644 C C . PHE A 1 216 ? -77.535 -7.241 28.336 1.00 40.34 216 PHE A C 1
ATOM 1646 O O . PHE A 1 216 ? -77.647 -7.615 29.503 1.00 40.34 216 PHE A O 1
ATOM 1653 N N . PHE A 1 217 ? -78.007 -6.068 27.920 1.00 42.34 217 PHE A N 1
ATOM 1654 C CA . PHE A 1 217 ? -79.125 -5.417 28.591 1.00 42.34 217 PHE A CA 1
ATOM 1655 C C . PHE A 1 217 ? -80.400 -6.208 28.266 1.00 42.34 217 PHE A C 1
ATOM 1657 O O . PHE A 1 217 ? -80.760 -6.342 27.098 1.00 42.34 217 PHE A O 1
ATOM 1664 N N . VAL A 1 218 ? -81.110 -6.683 29.293 1.00 42.53 218 VAL A N 1
ATOM 1665 C CA . VAL A 1 218 ? -82.574 -6.785 29.226 1.00 42.53 218 VAL A CA 1
ATOM 1666 C C . VAL A 1 218 ? -83.124 -5.800 30.229 1.00 42.53 218 VAL A C 1
ATOM 1668 O O . VAL A 1 218 ? -82.950 -5.943 31.437 1.00 42.53 218 VAL A O 1
ATOM 1671 N N . ASP A 1 219 ? -83.746 -4.783 29.659 1.00 45.47 219 ASP A N 1
ATOM 1672 C CA . ASP A 1 219 ? -84.551 -3.776 30.314 1.00 45.47 219 ASP A CA 1
ATOM 1673 C C . ASP A 1 219 ? -85.697 -4.459 31.079 1.00 45.47 219 ASP A C 1
ATOM 1675 O O . ASP A 1 219 ? -86.454 -5.250 30.510 1.00 45.47 219 ASP A O 1
ATOM 1679 N N . VAL A 1 220 ? -85.812 -4.179 32.377 1.00 46.66 220 VAL A N 1
ATOM 1680 C CA . VAL A 1 220 ? -87.010 -4.494 33.159 1.00 46.66 220 VAL A CA 1
ATOM 1681 C C . VAL A 1 220 ? -87.783 -3.192 33.297 1.00 46.66 220 VAL A C 1
ATOM 1683 O O . VAL A 1 220 ? -87.447 -2.364 34.139 1.00 46.66 220 VAL A O 1
ATOM 1686 N N . TRP A 1 221 ? -88.836 -3.041 32.496 1.00 41.50 221 TRP A N 1
ATOM 1687 C CA . TRP A 1 221 ? -89.954 -2.159 32.821 1.00 41.50 221 TRP A CA 1
ATOM 1688 C C . TRP A 1 221 ? -91.276 -2.901 32.604 1.00 41.50 221 TRP A C 1
ATOM 1690 O O . TRP A 1 221 ? -91.507 -3.499 31.555 1.00 41.50 221 TRP A O 1
ATOM 1700 N N . ASP A 1 222 ? -92.086 -2.881 33.664 1.00 42.97 222 ASP A N 1
ATOM 1701 C CA . ASP A 1 222 ? -93.364 -3.569 33.870 1.00 42.97 222 ASP A CA 1
ATOM 1702 C C . ASP A 1 222 ? -94.439 -3.306 32.802 1.00 42.97 222 ASP A C 1
ATOM 1704 O O . ASP A 1 222 ? -94.573 -2.198 32.270 1.00 42.97 222 ASP A O 1
ATOM 1708 N N . GLY A 1 223 ? -95.285 -4.327 32.624 1.00 39.53 223 GLY A N 1
ATOM 1709 C CA . GLY A 1 223 ? -96.567 -4.317 31.918 1.00 39.53 223 GLY A CA 1
ATOM 1710 C C . GLY A 1 223 ? -97.233 -5.686 31.955 1.00 39.53 223 GLY A C 1
ATOM 1711 O O . GLY A 1 223 ? -96.950 -6.483 31.035 1.00 39.53 223 GLY A O 1
#

pLDDT: mean 80.4, std 15.8, range [39.53, 97.56]

Sequence (223 aa):
MTRSFFRIATLFLATVAVVASCEGYDDSDLRSEINSIKDRLKTLEDKIEAVNGNISSLQTIVNNVSGRVFISGLRHLDDGYIITFSDGNEAVIKNGTNGSAPVIGVRKDSDGVYYWTLDGEWLTGDDGGKLPVTGNTPQMKIEDGYWWVSADTGQSWDKLAAAPGQYDSDGDPVFEAITYDDSSVIFTMADGSVFTVGRGASTVQDIVVIPDYNDFFVDVWDG